Protein AF-0000000084355617 (afdb_homodimer)

Secondary structure (DSSP, 8-state):
---HHHHHHHHHHHHHHHHHHHHHHHHH-THHHHHHHHHT-SSHHHHHHHHHHHHHHHHHHHHTTSSHHHHHHHHHHHHHHHIIIIIGGGGGG-HHHHHHHTHHHHHHHHHHHHHHHHH--/---HHHHHHHHHHHHHHHHHHHHHHHHH-THHHHHHHHHT-SSHHHHHHHHHHHHHHHHHHHHTTSSHHHHHHHHHHHHHHHIIIIIGGGGGG-HHHHHHHTHHHHHHHHHHHHHHHHH--

InterPro domains:
  IPR032808 DoxX family [PF07681] (8-86)

Solvent-accessible surface area (backbone atoms only — not comparable to full-atom values): 12478 Å² total; per-residue (Å²): 134,93,59,70,63,59,49,52,50,51,49,36,49,43,52,15,48,43,30,30,32,46,12,48,38,53,72,71,38,72,68,43,58,56,54,38,58,70,66,71,54,82,62,30,68,60,51,49,51,52,51,20,48,48,26,32,53,27,16,47,27,38,56,69,67,41,63,42,51,65,34,38,50,61,53,46,52,50,42,53,49,47,43,58,67,66,30,52,69,35,44,81,81,26,62,55,58,23,50,43,72,36,34,56,50,53,47,47,50,54,51,43,52,46,49,36,59,66,62,64,109,134,91,60,68,62,56,49,52,51,51,49,36,50,45,53,16,49,41,30,30,32,47,11,46,38,51,72,70,37,72,68,44,56,56,54,39,58,69,67,71,54,82,61,29,67,60,50,50,51,51,52,21,49,49,26,32,52,28,15,47,27,37,56,69,66,40,62,41,53,66,34,38,51,62,53,47,52,50,43,53,49,48,43,57,68,67,32,52,67,34,44,80,80,27,61,56,57,24,49,43,72,37,35,56,51,54,45,48,50,53,52,43,52,47,50,36,60,65,63,65,109

Sequence (242 aa):
MRGPIHSLHLIRYGVAYVFIASGLIKLLDPSFKEVFANIGIPSPATILLLVALTEVIGGGFILFQFYVKRAVVPLLAIMICALLLTKIPLLHAGFLSFAFEARLDIILIILLAILWKSYGKMRGPIHSLHLIRYGVAYVFIASGLIKLLDPSFKEVFANIGIPSPATILLLVALTEVIGGGFILFQFYVKRAVVPLLAIMICALLLTKIPLLHAGFLSFAFEARLDIILIILLAILWKSYGK

Foldseek 3Di:
DVPVVVVLLVLLLVLLVVLLVVLVCLVPPCVVLVVQVVLPDPPSVVVSNVSSVLSNVLSVCSNVVHPVLVSLVVVLVVLVVCLVRPQVVCCVVHPVSSCVVNVVSVVSNVSSVVSNVVVVD/DCPVVVVLLVLLLVLLVVLLVVLVCLVPPCVVLVVQVVLPDPPSVVVSNVSSVLSNVLSVCSNVVHPVLVSLVVVLVVLVVCLVRPQVVCCVVHPVSSCVVNVVSVVSNVSSVVSNVVVVD

Structure (mmCIF, N/CA/C/O backbone):
data_AF-0000000084355617-model_v1
#
loop_
_entity.id
_entity.type
_entity.pdbx_description
1 polymer 'Uncharacterized membrane protein YphA, DoxX/SURF4 family'
#
loop_
_atom_site.group_PDB
_atom_site.id
_atom_site.type_symbol
_atom_site.label_atom_id
_atom_site.label_alt_id
_atom_site.label_comp_id
_atom_site.label_asym_id
_atom_site.label_entity_id
_atom_site.label_seq_id
_atom_site.pdbx_PDB_ins_code
_atom_site.Cartn_x
_atom_site.Cartn_y
_atom_site.Cartn_z
_atom_site.occupancy
_atom_site.B_iso_or_equiv
_atom_site.auth_seq_id
_atom_site.auth_comp_id
_atom_site.auth_asym_id
_atom_site.auth_atom_id
_atom_site.pdbx_PDB_model_num
ATOM 1 N N . MET A 1 1 ? -4.07 21.953 19.266 1 29.67 1 MET A N 1
ATOM 2 C CA . MET A 1 1 ? -4.277 21.109 18.094 1 29.67 1 MET A CA 1
ATOM 3 C C . MET A 1 1 ? -2.992 20.375 17.719 1 29.67 1 MET A C 1
ATOM 5 O O . MET A 1 1 ? -2.26 20.828 16.828 1 29.67 1 MET A O 1
ATOM 9 N N . ARG A 1 2 ? -2.18 19.844 18.578 1 41.81 2 ARG A N 1
ATOM 10 C CA . ARG A 1 2 ? -0.872 19.203 18.719 1 41.81 2 ARG A CA 1
ATOM 11 C C . ARG A 1 2 ? -0.719 18.062 17.734 1 41.81 2 ARG A C 1
ATOM 13 O O . ARG A 1 2 ? -0.515 16.906 18.141 1 41.81 2 ARG A O 1
ATOM 20 N N . GLY A 1 3 ? -1.751 17.641 16.438 1 43.03 3 GLY A N 1
ATOM 21 C CA . GLY A 1 3 ? -2.441 16.734 15.531 1 43.03 3 GLY A CA 1
ATOM 22 C C . GLY A 1 3 ? -1.552 16.203 14.422 1 43.03 3 GLY A C 1
ATOM 23 O O . GLY A 1 3 ? -1.505 15 14.172 1 43.03 3 GLY A O 1
ATOM 24 N N . PRO A 1 4 ? -0.931 17.062 13.703 1 53.66 4 PRO A N 1
ATOM 25 C CA . PRO A 1 4 ? -0.09 16.859 12.523 1 53.66 4 PRO A CA 1
ATOM 26 C C . PRO A 1 4 ? 1.092 15.93 12.805 1 53.66 4 PRO A C 1
ATOM 28 O O . PRO A 1 4 ? 1.399 15.047 11.992 1 53.66 4 PRO A O 1
ATOM 31 N N . ILE A 1 5 ? 1.744 15.992 13.922 1 53.41 5 ILE A N 1
ATOM 32 C CA . ILE A 1 5 ? 2.957 15.258 14.266 1 53.41 5 ILE A CA 1
ATOM 33 C C . ILE A 1 5 ? 2.637 13.773 14.414 1 53.41 5 ILE A C 1
ATOM 35 O O . ILE A 1 5 ? 3.402 12.922 13.961 1 53.41 5 ILE A O 1
ATOM 39 N N . HIS A 1 6 ? 1.426 13.523 14.805 1 77.94 6 HIS A N 1
ATOM 40 C CA . HIS A 1 6 ? 1.056 12.133 15.039 1 77.94 6 HIS A CA 1
ATOM 41 C C . HIS A 1 6 ? 0.863 11.383 13.727 1 77.94 6 HIS A C 1
ATOM 43 O O . HIS A 1 6 ? 1.266 10.227 13.602 1 77.94 6 HIS A O 1
ATOM 49 N N . SER A 1 7 ? 0.446 12.141 12.742 1 88.25 7 SER A N 1
ATOM 50 C CA . SER A 1 7 ? 0.219 11.516 11.445 1 88.25 7 SER A CA 1
ATOM 51 C C . SER A 1 7 ? 1.537 11.195 10.742 1 88.25 7 SER A C 1
ATOM 53 O O . SER A 1 7 ? 1.675 10.141 10.125 1 88.25 7 SER A O 1
ATOM 55 N N . LEU A 1 8 ? 2.486 12.07 10.945 1 90.31 8 LEU A N 1
ATOM 56 C CA . LEU A 1 8 ? 3.777 11.867 10.297 1 90.31 8 LEU A CA 1
ATOM 57 C C . LEU A 1 8 ? 4.512 10.68 10.922 1 90.31 8 LEU A C 1
ATOM 59 O O . LEU A 1 8 ? 5.176 9.914 10.219 1 90.31 8 LEU A O 1
ATOM 63 N N . HIS A 1 9 ? 4.328 10.516 12.203 1 93.19 9 HIS A N 1
ATOM 64 C CA . HIS A 1 9 ? 4.945 9.367 12.867 1 93.19 9 HIS A CA 1
ATOM 65 C C . HIS A 1 9 ? 4.34 8.055 12.383 1 93.19 9 HIS A C 1
ATOM 67 O O . HIS A 1 9 ? 5.059 7.082 12.164 1 93.19 9 HIS A O 1
ATOM 73 N N . LEU A 1 10 ? 3.113 8.07 12.227 1 95.81 10 LEU A N 1
ATOM 74 C CA . LEU A 1 10 ? 2.439 6.867 11.75 1 95.81 10 LEU A CA 1
ATOM 75 C C . LEU A 1 10 ? 2.885 6.523 10.328 1 95.81 10 LEU A C 1
ATOM 77 O O . LEU A 1 10 ? 3.113 5.352 10.016 1 95.81 10 LEU A O 1
ATOM 81 N N . ILE A 1 11 ? 2.992 7.531 9.539 1 96.69 11 ILE A N 1
ATOM 82 C CA . ILE A 1 11 ? 3.449 7.336 8.172 1 96.69 11 ILE A CA 1
ATOM 83 C C . ILE A 1 11 ? 4.875 6.785 8.18 1 96.69 11 ILE A C 1
ATOM 85 O O . ILE A 1 11 ? 5.18 5.824 7.465 1 96.69 11 ILE A O 1
ATOM 89 N N . ARG A 1 12 ? 5.684 7.336 8.984 1 96.31 12 ARG A N 1
ATOM 90 C CA . ARG A 1 12 ? 7.078 6.914 9.078 1 96.31 12 ARG A CA 1
ATOM 91 C C . ARG A 1 12 ? 7.176 5.449 9.492 1 96.31 12 ARG A C 1
ATOM 93 O O . ARG A 1 12 ? 7.902 4.672 8.867 1 96.31 12 ARG A O 1
ATOM 100 N N . TYR A 1 13 ? 6.461 5.113 10.508 1 97.56 13 TYR A N 1
ATOM 101 C CA . TYR A 1 13 ? 6.488 3.736 10.992 1 97.56 13 TYR A CA 1
ATOM 102 C C . TYR A 1 13 ? 5.945 2.777 9.938 1 97.56 13 TYR A C 1
ATOM 104 O O . TYR A 1 13 ? 6.484 1.686 9.75 1 97.56 13 TYR A O 1
ATOM 112 N N . GLY A 1 14 ? 4.859 3.141 9.32 1 98.19 14 GLY A N 1
ATOM 113 C CA . GLY A 1 14 ? 4.297 2.316 8.258 1 98.19 14 GLY A CA 1
ATOM 114 C C . GLY A 1 14 ? 5.246 2.109 7.098 1 98.19 14 GLY A C 1
ATOM 115 O O . GLY A 1 14 ? 5.441 0.981 6.641 1 98.19 14 GLY A O 1
ATOM 116 N N . VAL A 1 15 ? 5.832 3.188 6.641 1 98.44 15 VAL A N 1
ATOM 117 C CA . VAL A 1 15 ? 6.75 3.127 5.512 1 98.44 15 VAL A CA 1
ATOM 118 C C . VAL A 1 15 ? 7.969 2.281 5.879 1 98.44 15 VAL A C 1
ATOM 120 O O . VAL A 1 15 ? 8.398 1.433 5.098 1 98.44 15 VAL A O 1
ATOM 123 N N . ALA A 1 16 ? 8.508 2.504 7.039 1 98.69 16 ALA A N 1
ATOM 124 C CA . ALA A 1 16 ? 9.648 1.715 7.5 1 98.69 16 ALA A CA 1
ATOM 125 C C . ALA A 1 16 ? 9.305 0.229 7.543 1 98.69 16 ALA A C 1
ATOM 127 O O . ALA A 1 16 ? 10.078 -0.608 7.074 1 98.69 16 ALA A O 1
ATOM 128 N N . TYR A 1 17 ? 8.219 -0.094 8.07 1 98.56 17 TYR A N 1
ATOM 129 C CA . TYR A 1 17 ? 7.754 -1.476 8.148 1 98.56 17 TYR A CA 1
ATOM 130 C C . TYR A 1 17 ? 7.711 -2.111 6.762 1 98.56 17 TYR A C 1
ATOM 132 O O . TYR A 1 17 ? 8.211 -3.221 6.566 1 98.56 17 TYR A O 1
ATOM 140 N N . VAL A 1 18 ? 7.156 -1.425 5.82 1 98.69 18 VAL A N 1
ATOM 141 C CA . VAL A 1 18 ? 6.965 -1.983 4.488 1 98.69 18 VAL A CA 1
ATOM 142 C C . VAL A 1 18 ? 8.32 -2.32 3.869 1 98.69 18 VAL A C 1
ATOM 144 O O . VAL A 1 18 ? 8.523 -3.43 3.369 1 98.69 18 VAL A O 1
ATOM 147 N N . PHE A 1 19 ? 9.195 -1.392 3.932 1 98.81 19 PHE A N 1
ATOM 148 C CA . PHE A 1 19 ? 10.469 -1.596 3.25 1 98.81 19 PHE A CA 1
ATOM 149 C C . PHE A 1 19 ? 11.312 -2.633 3.98 1 98.81 19 PHE A C 1
ATOM 151 O O . PHE A 1 19 ? 12 -3.436 3.35 1 98.81 19 PHE A O 1
ATOM 158 N N . ILE A 1 20 ? 11.305 -2.633 5.285 1 98.69 20 ILE A N 1
ATOM 159 C CA . ILE A 1 20 ? 12.062 -3.621 6.043 1 98.69 20 ILE A CA 1
ATOM 160 C C . ILE A 1 20 ? 11.492 -5.016 5.785 1 98.69 20 ILE A C 1
ATOM 162 O O . ILE A 1 20 ? 12.25 -5.961 5.543 1 98.69 20 ILE A O 1
ATOM 166 N N . ALA A 1 21 ? 10.195 -5.207 5.852 1 98.5 21 ALA A N 1
ATOM 167 C CA . ALA A 1 21 ? 9.562 -6.488 5.543 1 98.5 21 ALA A CA 1
ATOM 168 C C . ALA A 1 21 ? 9.906 -6.941 4.129 1 98.5 21 ALA A C 1
ATOM 170 O O . ALA A 1 21 ? 10.25 -8.109 3.906 1 98.5 21 ALA A O 1
ATOM 171 N N . SER A 1 22 ? 9.828 -6.086 3.18 1 98.25 22 SER A N 1
ATOM 172 C CA . SER A 1 22 ? 10.125 -6.379 1.781 1 98.25 22 SER A CA 1
ATOM 173 C C . SER A 1 22 ? 11.586 -6.793 1.604 1 98.25 22 SER A C 1
ATOM 175 O O . SER A 1 22 ? 11.875 -7.781 0.931 1 98.25 22 SER A O 1
ATOM 177 N N . GLY A 1 23 ? 12.461 -6.004 2.207 1 98.44 23 GLY A N 1
ATOM 178 C CA . GLY A 1 23 ? 13.875 -6.324 2.092 1 98.44 23 GLY A CA 1
ATOM 179 C C . GLY A 1 23 ? 14.242 -7.645 2.75 1 98.44 23 GLY A C 1
ATOM 180 O O . GLY A 1 23 ? 15.023 -8.422 2.199 1 98.44 23 GLY A O 1
ATOM 181 N N . LEU A 1 24 ? 13.711 -7.863 3.877 1 98.19 24 LEU A N 1
ATOM 182 C CA . LEU A 1 24 ? 14.039 -9.078 4.621 1 98.19 24 LEU A CA 1
ATOM 183 C C . LEU A 1 24 ? 13.555 -10.312 3.875 1 98.19 24 LEU A C 1
ATOM 185 O O . LEU A 1 24 ? 14.273 -11.312 3.785 1 98.19 24 LEU A O 1
ATOM 189 N N . ILE A 1 25 ? 12.414 -10.297 3.391 1 97.25 25 ILE A N 1
ATOM 190 C CA . ILE A 1 25 ? 11.914 -11.484 2.699 1 97.25 25 ILE A CA 1
ATOM 191 C C . ILE A 1 25 ? 12.719 -11.719 1.424 1 97.25 25 ILE A C 1
ATOM 193 O O . ILE A 1 25 ? 12.953 -12.859 1.026 1 97.25 25 ILE A O 1
ATOM 197 N N . LYS A 1 26 ? 13.109 -10.656 0.78 1 97.38 26 LYS A N 1
ATOM 198 C CA . LYS A 1 26 ? 13.945 -10.789 -0.413 1 97.38 26 LYS A CA 1
ATOM 199 C C . LYS A 1 26 ? 15.289 -11.43 -0.079 1 97.38 26 LYS A C 1
ATOM 201 O O . LYS A 1 26 ? 15.844 -12.18 -0.887 1 97.38 26 LYS A O 1
ATOM 206 N N . LEU A 1 27 ? 15.758 -11.18 1.128 1 97.19 27 LEU A N 1
ATOM 207 C CA . LEU A 1 27 ? 17.047 -11.711 1.549 1 97.19 27 LEU A CA 1
ATOM 208 C C . LEU A 1 27 ? 16.906 -13.164 2.004 1 97.19 27 LEU A C 1
ATOM 210 O O . LEU A 1 27 ? 17.828 -13.961 1.836 1 97.19 27 LEU A O 1
ATOM 214 N N . LEU A 1 28 ? 15.766 -13.492 2.492 1 96.56 28 LEU A N 1
ATOM 215 C CA . LEU A 1 28 ? 15.688 -14.742 3.236 1 96.56 28 LEU A CA 1
ATOM 216 C C . LEU A 1 28 ? 14.844 -15.773 2.492 1 96.56 28 LEU A C 1
ATOM 218 O O . LEU A 1 28 ? 14.898 -16.969 2.791 1 96.56 28 LEU A O 1
ATOM 222 N N . ASP A 1 29 ? 14.031 -15.398 1.623 1 95.19 29 ASP A N 1
ATOM 223 C CA . ASP A 1 29 ? 13.195 -16.297 0.841 1 95.19 29 ASP A CA 1
ATOM 224 C C . ASP A 1 29 ? 13.797 -16.547 -0.54 1 95.19 29 ASP A C 1
ATOM 226 O O . ASP A 1 29 ? 13.812 -15.656 -1.387 1 95.19 29 ASP A O 1
ATOM 230 N N . PRO A 1 30 ? 14.156 -17.734 -0.862 1 94.25 30 PRO A N 1
ATOM 231 C CA . PRO A 1 30 ? 14.836 -18.047 -2.123 1 94.25 30 PRO A CA 1
ATOM 232 C C . PRO A 1 30 ? 13.938 -17.844 -3.342 1 94.25 30 PRO A C 1
ATOM 234 O O . PRO A 1 30 ? 14.43 -17.734 -4.465 1 94.25 30 PRO A O 1
ATOM 237 N N . SER A 1 31 ? 12.727 -17.812 -3.166 1 93.38 31 SER A N 1
ATOM 238 C CA . SER A 1 31 ? 11.812 -17.656 -4.289 1 93.38 31 SER A CA 1
ATOM 239 C C . SER A 1 31 ? 12.047 -16.328 -5.004 1 93.38 31 SER A C 1
ATOM 241 O O . SER A 1 31 ? 11.695 -16.188 -6.176 1 93.38 31 SER A O 1
ATOM 243 N N . PHE A 1 32 ? 12.625 -15.391 -4.301 1 94.44 32 PHE A N 1
ATOM 244 C CA . PHE A 1 32 ? 12.812 -14.078 -4.906 1 94.44 32 PHE A CA 1
ATOM 245 C C . PHE A 1 32 ? 13.945 -14.109 -5.922 1 94.44 32 PHE A C 1
ATOM 247 O O . PHE A 1 32 ? 14.008 -13.266 -6.816 1 94.44 32 PHE A O 1
ATOM 254 N N . LYS A 1 33 ? 14.844 -15.062 -5.781 1 93.75 33 LYS A N 1
ATOM 255 C CA . LYS A 1 33 ? 15.859 -15.227 -6.812 1 93.75 33 LYS A CA 1
ATOM 256 C C . LYS A 1 33 ? 15.234 -15.539 -8.164 1 93.75 33 LYS A C 1
ATOM 258 O O . LYS A 1 33 ? 15.625 -14.977 -9.188 1 93.75 33 LYS A O 1
ATOM 263 N N . GLU A 1 34 ? 14.297 -16.391 -8.117 1 93.19 34 GLU A N 1
ATOM 264 C CA . GLU A 1 34 ? 13.594 -16.75 -9.344 1 93.19 34 GLU A CA 1
ATOM 265 C C . GLU A 1 34 ? 12.781 -15.578 -9.883 1 93.19 34 GLU A C 1
ATOM 267 O O . GLU A 1 34 ? 12.734 -15.352 -11.094 1 93.19 34 GLU A O 1
ATOM 272 N N . VAL A 1 35 ? 12.133 -14.859 -9.016 1 90.81 35 VAL A N 1
ATOM 273 C CA . VAL A 1 35 ? 11.344 -13.695 -9.414 1 90.81 35 VAL A CA 1
ATOM 274 C C . VAL A 1 35 ? 12.234 -12.695 -10.148 1 90.81 35 VAL A C 1
ATOM 276 O O . VAL A 1 35 ? 11.875 -12.219 -11.234 1 90.81 35 VAL A O 1
ATOM 279 N N . PHE A 1 36 ? 13.406 -12.414 -9.578 1 93.5 36 PHE A N 1
ATOM 280 C CA . PHE A 1 36 ? 14.305 -11.43 -10.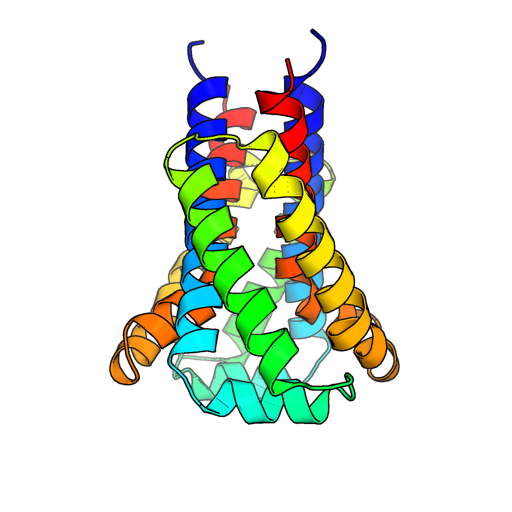18 1 93.5 36 PHE A CA 1
ATOM 281 C C . PHE A 1 36 ? 14.906 -11.969 -11.469 1 93.5 36 PHE A C 1
ATOM 283 O O . PHE A 1 36 ? 15.133 -11.219 -12.414 1 93.5 36 PHE A O 1
ATOM 290 N N . ALA A 1 37 ? 15.109 -13.258 -11.508 1 91.88 37 ALA A N 1
ATOM 291 C CA . ALA A 1 37 ? 15.648 -13.875 -12.719 1 91.88 37 ALA A CA 1
ATOM 292 C C . ALA A 1 37 ? 14.672 -13.75 -13.883 1 91.88 37 ALA A C 1
ATOM 294 O O . ALA A 1 37 ? 15.078 -13.664 -15.039 1 91.88 37 ALA A O 1
ATOM 295 N N . ASN A 1 38 ? 13.422 -13.68 -13.602 1 91.19 38 ASN A N 1
ATOM 296 C CA . ASN A 1 38 ? 12.391 -13.688 -14.633 1 91.19 38 ASN A CA 1
ATOM 297 C C . ASN A 1 38 ? 12.039 -12.273 -15.086 1 91.19 38 ASN A C 1
ATOM 299 O O . ASN A 1 38 ? 11.32 -12.094 -16.078 1 91.19 38 ASN A O 1
ATOM 303 N N . ILE A 1 39 ? 12.508 -11.305 -14.398 1 87.12 39 ILE A N 1
ATOM 304 C CA . ILE A 1 39 ? 12.211 -9.914 -14.734 1 87.12 39 ILE A CA 1
ATOM 305 C C . ILE A 1 39 ? 13.039 -9.492 -15.945 1 87.12 39 ILE A C 1
ATOM 307 O O . ILE A 1 39 ? 12.664 -8.57 -16.672 1 87.12 39 ILE A O 1
ATOM 311 N N . GLY A 1 40 ? 14.227 -10.109 -16.172 1 84.75 40 GLY A N 1
ATOM 312 C CA . GLY A 1 40 ? 15.023 -9.812 -17.344 1 84.75 40 GLY A CA 1
ATOM 313 C C . GLY A 1 40 ? 16.062 -8.734 -17.094 1 84.75 40 GLY A C 1
ATOM 314 O O . GLY A 1 40 ? 16.406 -7.984 -18.016 1 84.75 40 GLY A O 1
ATOM 315 N N . ILE A 1 41 ? 16.406 -8.57 -15.859 1 87.56 41 ILE A N 1
ATOM 316 C CA . ILE A 1 41 ? 17.438 -7.598 -15.523 1 87.56 41 ILE A CA 1
ATOM 317 C C . ILE A 1 41 ? 18.812 -8.266 -15.555 1 87.56 41 ILE A C 1
ATOM 319 O O . ILE A 1 41 ? 18.922 -9.484 -15.367 1 87.56 41 ILE A O 1
ATOM 323 N N . PRO A 1 42 ? 19.812 -7.379 -15.93 1 91.06 42 PRO A N 1
ATOM 324 C CA . PRO A 1 42 ? 21.156 -7.953 -15.891 1 91.06 42 PRO A CA 1
ATOM 325 C C . PRO A 1 42 ? 21.609 -8.305 -14.477 1 91.06 42 PRO A C 1
ATOM 327 O O . PRO A 1 42 ? 21.281 -7.586 -13.523 1 91.06 42 PRO A O 1
ATOM 330 N N . SER A 1 43 ? 22.328 -9.359 -14.227 1 94.94 43 SER A N 1
ATOM 331 C CA . SER A 1 43 ? 22.859 -9.812 -12.953 1 94.94 43 SER A CA 1
ATOM 332 C C . SER A 1 43 ? 21.781 -9.82 -11.875 1 94.94 43 SER A C 1
ATOM 334 O O . SER A 1 43 ? 21.891 -9.117 -10.867 1 94.94 43 SER A O 1
ATOM 336 N N . PRO A 1 44 ? 20.828 -10.57 -12.008 1 94.94 44 PRO A N 1
ATOM 337 C CA . PRO A 1 44 ? 19.641 -10.523 -11.125 1 94.94 44 PRO A CA 1
ATOM 338 C C . PRO A 1 44 ? 20 -10.75 -9.656 1 94.94 44 PRO A C 1
ATOM 340 O O . PRO A 1 44 ? 19.422 -10.117 -8.773 1 94.94 44 PRO A O 1
ATOM 343 N N . ALA A 1 45 ? 20.922 -11.594 -9.398 1 94.62 45 ALA A N 1
ATOM 344 C CA . ALA A 1 45 ? 21.297 -11.883 -8.023 1 94.62 45 ALA A CA 1
ATOM 345 C C . ALA A 1 45 ? 21.906 -10.656 -7.344 1 94.62 45 ALA A C 1
ATOM 347 O O . ALA A 1 45 ? 21.594 -10.359 -6.188 1 94.62 45 ALA A O 1
ATOM 348 N N . THR A 1 46 ? 22.719 -10.016 -8.047 1 96.69 46 THR A N 1
ATOM 349 C CA . THR A 1 46 ? 23.359 -8.82 -7.508 1 96.69 46 THR A CA 1
ATOM 350 C C . THR A 1 46 ? 22.344 -7.715 -7.27 1 96.69 46 THR A C 1
ATOM 352 O O . THR A 1 46 ? 22.359 -7.059 -6.227 1 96.69 46 THR A O 1
ATOM 355 N N . ILE A 1 47 ? 21.484 -7.523 -8.188 1 96.56 47 ILE A N 1
ATOM 356 C CA . ILE A 1 47 ? 20.469 -6.48 -8.078 1 96.56 47 ILE A CA 1
ATOM 357 C C . ILE A 1 47 ? 19.531 -6.797 -6.926 1 96.56 47 ILE A C 1
ATOM 359 O O . ILE A 1 47 ? 19.156 -5.91 -6.152 1 96.56 47 ILE A O 1
ATOM 363 N N . LEU A 1 48 ? 19.141 -8.039 -6.809 1 97.25 48 LEU A N 1
ATOM 364 C CA . LEU A 1 48 ? 18.312 -8.484 -5.707 1 97.25 48 LEU A CA 1
ATOM 365 C C . LEU A 1 48 ? 18.938 -8.125 -4.363 1 97.25 48 LEU A C 1
ATOM 367 O O . LEU A 1 48 ? 18.266 -7.59 -3.48 1 97.25 48 LEU A O 1
ATOM 371 N N . LEU A 1 49 ? 20.203 -8.406 -4.254 1 97.75 49 LEU A N 1
ATOM 372 C CA . LEU A 1 49 ? 20.906 -8.133 -3.012 1 97.75 49 LEU A CA 1
ATOM 373 C C . LEU A 1 49 ? 20.969 -6.633 -2.738 1 97.75 49 LEU A C 1
ATOM 375 O O . LEU A 1 49 ? 20.734 -6.191 -1.612 1 97.75 49 LEU A O 1
ATOM 379 N N . LEU A 1 50 ? 21.234 -5.891 -3.723 1 97.81 50 LEU A N 1
ATOM 380 C CA . LEU A 1 50 ? 21.344 -4.441 -3.58 1 97.81 50 LEU A CA 1
ATOM 381 C C . LEU A 1 50 ? 20 -3.832 -3.193 1 97.81 50 LEU A C 1
ATOM 383 O O . LEU A 1 50 ? 19.938 -2.977 -2.309 1 97.81 50 LEU A O 1
ATOM 387 N N . VAL A 1 51 ? 19.016 -4.254 -3.916 1 98 51 VAL A N 1
ATOM 388 C CA . VAL A 1 51 ? 17.672 -3.756 -3.633 1 98 51 VAL A CA 1
ATOM 389 C C . VAL A 1 51 ? 17.281 -4.117 -2.203 1 98 51 VAL A C 1
ATOM 391 O O . VAL A 1 51 ? 16.828 -3.258 -1.442 1 98 51 VAL A O 1
ATOM 394 N N . ALA A 1 52 ? 17.469 -5.344 -1.853 1 98.56 52 ALA A N 1
ATOM 395 C CA . ALA A 1 52 ? 17.078 -5.832 -0.53 1 98.56 52 ALA A CA 1
ATOM 396 C C . ALA A 1 52 ? 17.812 -5.066 0.57 1 98.56 52 ALA A C 1
ATOM 398 O O . ALA A 1 52 ? 17.188 -4.621 1.541 1 98.56 52 ALA A O 1
ATOM 399 N N . LEU A 1 53 ? 19.062 -4.859 0.423 1 98.62 53 LEU A N 1
ATOM 400 C CA . LEU A 1 53 ? 19.844 -4.152 1.42 1 98.62 53 LEU A CA 1
ATOM 401 C C . LEU A 1 53 ? 19.438 -2.689 1.514 1 98.62 53 LEU A C 1
ATOM 403 O O . LEU A 1 53 ? 19.344 -2.133 2.609 1 98.62 53 LEU A O 1
ATOM 407 N N . THR A 1 54 ? 19.266 -2.107 0.392 1 98.69 54 THR A N 1
ATOM 408 C CA . THR A 1 54 ? 18.828 -0.716 0.372 1 98.69 54 THR A CA 1
ATOM 409 C C . THR A 1 54 ? 17.5 -0.559 1.087 1 98.69 54 THR A C 1
ATOM 411 O O . THR A 1 54 ? 17.297 0.403 1.831 1 98.69 54 THR A O 1
ATOM 414 N N . GLU A 1 55 ? 16.656 -1.499 0.86 1 98.75 55 GLU A N 1
ATOM 415 C CA . GLU A 1 55 ? 15.352 -1.455 1.495 1 98.75 55 GLU A CA 1
ATOM 416 C C . GLU A 1 55 ? 15.461 -1.592 3.01 1 98.75 55 GLU A C 1
ATOM 418 O O . GLU A 1 55 ? 14.867 -0.812 3.756 1 98.75 55 GLU A O 1
ATOM 423 N N . VAL A 1 56 ? 16.203 -2.506 3.453 1 98.69 56 VAL A N 1
ATOM 424 C CA . VAL A 1 56 ? 16.344 -2.746 4.887 1 98.69 56 VAL A CA 1
ATOM 425 C C . VAL A 1 56 ? 17.047 -1.564 5.547 1 98.69 56 VAL A C 1
ATOM 427 O O . VAL A 1 56 ? 16.578 -1.038 6.559 1 98.69 56 VAL A O 1
ATOM 430 N N . ILE A 1 57 ? 18.109 -1.132 4.977 1 98.62 57 ILE A N 1
ATOM 431 C CA . ILE A 1 57 ? 18.891 -0.041 5.539 1 98.62 57 ILE A CA 1
ATOM 432 C C . ILE A 1 57 ? 18.094 1.262 5.461 1 98.62 57 ILE A C 1
ATOM 434 O O . ILE A 1 57 ? 18 1.996 6.445 1 98.62 57 ILE A O 1
ATOM 438 N N . GLY A 1 58 ? 17.594 1.498 4.277 1 98.56 58 GLY A N 1
ATOM 439 C CA . GLY A 1 58 ? 16.766 2.689 4.125 1 98.56 58 GLY A CA 1
ATOM 440 C C . GLY A 1 58 ? 15.57 2.709 5.051 1 98.56 58 GLY A C 1
ATOM 441 O O . GLY A 1 58 ? 15.273 3.732 5.672 1 98.56 58 GLY A O 1
ATOM 442 N N . GLY A 1 59 ? 14.859 1.558 5.094 1 98.56 59 GLY A N 1
ATOM 443 C CA . GLY A 1 59 ? 13.766 1.437 6.051 1 98.56 59 GLY A CA 1
ATOM 444 C C . GLY A 1 59 ? 14.211 1.656 7.488 1 98.56 59 GLY A C 1
ATOM 445 O O . GLY A 1 59 ? 13.484 2.266 8.281 1 98.56 59 GLY A O 1
ATOM 446 N N . GLY A 1 60 ? 15.305 1.165 7.812 1 98.5 60 GLY A N 1
ATOM 447 C CA . GLY A 1 60 ? 15.859 1.382 9.141 1 98.5 60 GLY A CA 1
ATOM 448 C C . GLY A 1 60 ? 16.125 2.844 9.438 1 98.5 60 GLY A C 1
ATOM 449 O O . GLY A 1 60 ? 15.812 3.324 10.531 1 98.5 60 GLY A O 1
ATOM 450 N N . PHE A 1 61 ? 16.75 3.516 8.539 1 98.25 61 PHE A N 1
ATOM 451 C CA . PHE A 1 61 ? 17 4.941 8.711 1 98.25 61 PHE A CA 1
ATOM 452 C C . PHE A 1 61 ? 15.703 5.699 8.945 1 98.25 61 PHE A C 1
ATOM 454 O O . PHE A 1 61 ? 15.625 6.559 9.828 1 98.25 61 PHE A O 1
ATOM 461 N N . ILE A 1 62 ? 14.727 5.406 8.188 1 97.88 62 ILE A N 1
ATOM 462 C CA . ILE A 1 62 ? 13.43 6.066 8.312 1 97.88 62 ILE A CA 1
ATOM 463 C C . ILE A 1 62 ? 12.812 5.75 9.672 1 97.88 62 ILE A C 1
ATOM 465 O O . ILE A 1 62 ? 12.289 6.641 10.344 1 97.88 62 ILE A O 1
ATOM 469 N N . LEU A 1 63 ? 12.93 4.539 10.039 1 97.44 63 LEU A N 1
ATOM 470 C CA . LEU A 1 63 ? 12.367 4.094 11.312 1 97.44 63 LEU A CA 1
ATOM 471 C C . LEU A 1 63 ? 12.953 4.895 12.469 1 97.44 63 LEU A C 1
ATOM 473 O O . LEU A 1 63 ? 12.227 5.312 13.367 1 97.44 63 LEU A O 1
ATOM 477 N N . PHE A 1 64 ? 14.172 5.164 12.391 1 96.75 64 PHE A N 1
ATOM 478 C CA . PHE A 1 64 ? 14.859 5.789 13.516 1 96.75 64 PHE A CA 1
ATOM 479 C C . PHE A 1 64 ? 15.047 7.281 13.273 1 96.75 64 PHE A C 1
ATOM 481 O O . PHE A 1 64 ? 15.719 7.961 14.055 1 96.75 64 PHE A O 1
ATOM 488 N N . GLN A 1 65 ? 14.516 7.77 12.25 1 93.12 65 GLN A N 1
ATOM 489 C CA . GLN A 1 65 ? 14.547 9.188 11.906 1 93.12 65 GLN A CA 1
ATOM 490 C C . GLN A 1 65 ? 15.984 9.664 11.664 1 93.12 65 GLN A C 1
ATOM 492 O O . GLN A 1 65 ? 16.344 10.773 12.047 1 93.12 65 GLN A O 1
ATOM 497 N N . PHE A 1 66 ? 16.656 8.734 11.125 1 92.31 66 PHE A N 1
ATOM 498 C CA . PHE A 1 66 ? 18.016 9.078 10.75 1 92.31 66 PHE A CA 1
ATOM 499 C C . PHE A 1 66 ? 18.125 9.32 9.242 1 92.31 66 PHE A C 1
ATOM 501 O O . PHE A 1 66 ? 17.797 8.438 8.445 1 92.31 66 PHE A O 1
ATOM 508 N N . TYR A 1 67 ? 18.531 10.586 8.789 1 94.12 67 TYR A N 1
ATOM 509 C CA . TYR A 1 67 ? 18.797 10.898 7.387 1 94.12 67 TYR A CA 1
ATOM 510 C C . TYR A 1 67 ? 17.625 10.477 6.504 1 94.12 67 TYR A C 1
ATOM 512 O O . TYR A 1 67 ? 17.812 9.797 5.492 1 94.12 67 TYR A O 1
ATOM 520 N N . VAL A 1 68 ? 16.516 10.797 6.914 1 94.62 68 VAL A N 1
ATOM 521 C CA . VAL A 1 68 ? 15.297 10.375 6.234 1 94.62 68 VAL A CA 1
ATOM 522 C C . VAL A 1 68 ? 15.297 10.898 4.797 1 94.62 68 VAL A C 1
ATOM 524 O O . VAL A 1 68 ? 15.047 10.148 3.855 1 94.62 68 VAL A O 1
ATOM 527 N N . LYS A 1 69 ? 15.695 12.102 4.535 1 95.06 69 LYS A N 1
ATOM 528 C CA . LYS A 1 69 ? 15.695 12.695 3.201 1 95.06 69 LYS A CA 1
ATOM 529 C C . LYS A 1 69 ? 16.609 11.914 2.256 1 95.06 69 LYS A C 1
ATOM 531 O O . LYS A 1 69 ? 16.25 11.68 1.1 1 95.06 69 LYS A O 1
ATOM 536 N N . ARG A 1 70 ? 17.688 11.57 2.777 1 96.5 70 ARG A N 1
ATOM 537 C CA . ARG A 1 70 ? 18.641 10.82 1.964 1 96.5 70 ARG A CA 1
ATOM 538 C C . ARG A 1 70 ? 18.156 9.391 1.731 1 96.5 70 ARG A C 1
ATOM 540 O O . ARG A 1 70 ? 18.359 8.828 0.65 1 96.5 70 ARG A O 1
ATOM 547 N N . ALA A 1 71 ? 17.609 8.773 2.729 1 97.69 71 ALA A N 1
ATOM 548 C CA . ALA A 1 71 ? 17.125 7.402 2.635 1 97.69 71 ALA A CA 1
ATOM 549 C C . ALA A 1 71 ? 15.977 7.301 1.64 1 97.69 71 ALA A C 1
ATOM 551 O O . ALA A 1 71 ? 15.836 6.289 0.944 1 97.69 71 ALA A O 1
ATOM 552 N N . VAL A 1 72 ? 15.219 8.281 1.525 1 97.88 72 VAL A N 1
ATOM 553 C CA . VAL A 1 72 ? 14.023 8.273 0.692 1 97.88 72 VAL A CA 1
ATOM 554 C C . VAL A 1 72 ? 14.422 8.227 -0.782 1 97.88 72 VAL A C 1
ATOM 556 O O . VAL A 1 72 ? 13.727 7.605 -1.598 1 97.88 72 VAL A O 1
ATOM 559 N N . VAL A 1 73 ? 15.5 8.797 -1.115 1 97.5 73 VAL A N 1
ATOM 560 C CA . VAL A 1 73 ? 15.891 8.953 -2.512 1 97.5 73 VAL A CA 1
ATOM 561 C C . VAL A 1 73 ? 16.094 7.582 -3.152 1 97.5 73 VAL A C 1
ATOM 563 O O . VAL A 1 73 ? 15.453 7.25 -4.148 1 97.5 73 VAL A O 1
ATOM 566 N N . PRO A 1 74 ? 16.969 6.762 -2.615 1 98.5 74 PRO A N 1
ATOM 567 C CA . PRO A 1 74 ? 17.125 5.449 -3.244 1 98.5 74 PRO A CA 1
ATOM 568 C C . PRO A 1 74 ? 15.875 4.594 -3.15 1 98.5 74 PRO A C 1
ATOM 570 O O . PRO A 1 74 ? 15.609 3.779 -4.039 1 98.5 74 PRO A O 1
ATOM 573 N N . LEU A 1 75 ? 15.125 4.676 -2.125 1 98.69 75 LEU A N 1
ATOM 574 C CA . LEU A 1 75 ? 13.891 3.912 -1.987 1 98.69 75 LEU A CA 1
ATOM 575 C C . LEU A 1 75 ? 12.875 4.324 -3.047 1 98.69 75 LEU A C 1
ATOM 577 O O . LEU A 1 75 ? 12.164 3.477 -3.596 1 98.69 75 LEU A O 1
ATOM 581 N N . LEU A 1 76 ? 12.852 5.625 -3.348 1 98.25 76 LEU A N 1
ATOM 582 C CA . LEU A 1 76 ? 11.992 6.113 -4.426 1 98.25 76 LEU A CA 1
ATOM 583 C C . LEU A 1 76 ? 12.422 5.523 -5.766 1 98.25 76 LEU A C 1
ATOM 585 O O . LEU A 1 76 ? 11.578 5.109 -6.562 1 98.25 76 LEU A O 1
ATOM 589 N N . ALA A 1 77 ? 13.688 5.562 -5.984 1 98 77 ALA A N 1
ATOM 590 C CA . ALA A 1 77 ? 14.211 4.984 -7.219 1 98 77 ALA A CA 1
ATOM 591 C C . ALA A 1 77 ? 13.805 3.52 -7.355 1 98 77 ALA A C 1
ATOM 593 O O . ALA A 1 77 ? 13.383 3.084 -8.43 1 98 77 ALA A O 1
ATOM 594 N N . ILE A 1 78 ? 13.875 2.785 -6.281 1 97.75 78 ILE A N 1
ATOM 595 C CA . ILE A 1 78 ? 13.5 1.376 -6.273 1 97.75 78 ILE A CA 1
ATOM 596 C C . ILE A 1 78 ? 12.008 1.239 -6.582 1 97.75 78 ILE A C 1
ATOM 598 O O . ILE A 1 78 ? 11.609 0.372 -7.363 1 97.75 78 ILE A O 1
ATOM 602 N N . MET A 1 79 ? 11.195 2.047 -5.988 1 97.62 79 MET A N 1
ATOM 603 C CA . MET A 1 79 ? 9.75 1.965 -6.219 1 97.62 79 MET A CA 1
ATOM 604 C C . MET A 1 79 ? 9.414 2.279 -7.672 1 97.62 79 MET A C 1
ATOM 606 O O . MET A 1 79 ? 8.562 1.622 -8.273 1 97.62 79 MET A O 1
ATOM 610 N N . ILE A 1 80 ? 10.047 3.297 -8.258 1 96.44 80 ILE A N 1
ATOM 611 C CA . ILE A 1 80 ? 9.82 3.668 -9.648 1 96.44 80 ILE A CA 1
ATOM 612 C C . ILE A 1 80 ? 10.266 2.533 -10.562 1 96.44 80 ILE A C 1
ATOM 614 O O . ILE A 1 80 ? 9.547 2.156 -11.492 1 96.44 80 ILE A O 1
ATOM 618 N N . CYS A 1 81 ? 11.414 1.982 -10.297 1 94.69 81 CYS A N 1
ATOM 619 C CA . CYS A 1 81 ? 11.922 0.873 -11.094 1 94.69 81 CYS A CA 1
ATOM 620 C C . CYS A 1 81 ? 11.008 -0.341 -10.984 1 94.69 81 CYS A C 1
ATOM 622 O O . CYS A 1 81 ? 10.711 -0.99 -11.984 1 94.69 81 CYS A O 1
ATOM 624 N N . ALA A 1 82 ? 10.578 -0.676 -9.773 1 94.12 82 ALA A N 1
ATOM 625 C CA . ALA A 1 82 ? 9.656 -1.795 -9.57 1 94.12 82 ALA A CA 1
ATOM 626 C C . ALA A 1 82 ? 8.359 -1.589 -10.352 1 94.12 82 ALA A C 1
ATOM 628 O O . ALA A 1 82 ? 7.859 -2.518 -10.992 1 94.12 82 ALA A O 1
ATOM 629 N N . LEU A 1 83 ? 7.828 -0.402 -10.305 1 94.75 83 LEU A N 1
ATOM 630 C CA . LEU A 1 83 ? 6.613 -0.063 -11.039 1 94.75 83 LEU A CA 1
ATOM 631 C C . LEU A 1 83 ? 6.809 -0.26 -12.539 1 94.75 83 LEU A C 1
ATOM 633 O O . LEU A 1 83 ? 5.984 -0.896 -13.195 1 94.75 83 LEU A O 1
ATOM 637 N N . LEU A 1 84 ? 7.898 0.198 -13.086 1 93.19 84 LEU A N 1
ATOM 638 C CA . LEU A 1 84 ? 8.172 0.148 -14.516 1 93.19 84 LEU A CA 1
ATOM 639 C C . LEU A 1 84 ? 8.445 -1.282 -14.969 1 93.19 84 LEU A C 1
ATOM 641 O O . LEU A 1 84 ? 7.969 -1.71 -16.016 1 93.19 84 LEU A O 1
ATOM 645 N N . LEU A 1 85 ? 9.141 -2.094 -14.211 1 91.06 85 LEU A N 1
ATOM 646 C CA . LEU A 1 85 ? 9.609 -3.406 -14.648 1 91.06 85 LEU A CA 1
ATOM 647 C C . LEU A 1 85 ? 8.586 -4.484 -14.32 1 91.06 85 LEU A C 1
ATOM 649 O O . LEU A 1 85 ? 8.492 -5.492 -15.023 1 91.06 85 LEU A O 1
ATOM 653 N N . THR A 1 86 ? 7.848 -4.219 -13.297 1 90.56 86 THR A N 1
ATOM 654 C CA . THR A 1 86 ? 7.02 -5.336 -12.852 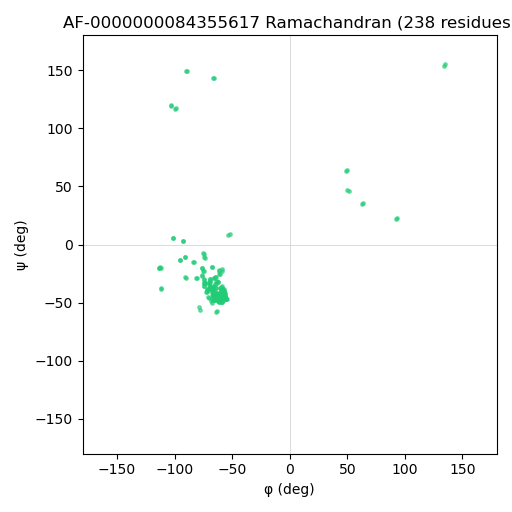1 90.56 86 THR A CA 1
ATOM 655 C C . THR A 1 86 ? 5.539 -5.027 -13.055 1 90.56 86 THR A C 1
ATOM 657 O O . THR A 1 86 ? 4.711 -5.938 -13.117 1 90.56 86 THR A O 1
ATOM 660 N N . LYS A 1 87 ? 5.16 -3.803 -13.172 1 91.94 87 LYS A N 1
ATOM 661 C CA . LYS A 1 87 ? 3.732 -3.496 -13.227 1 91.94 87 LYS A CA 1
ATOM 662 C C . LYS A 1 87 ? 3.326 -2.992 -14.602 1 91.94 87 LYS A C 1
ATOM 664 O O . LYS A 1 87 ? 2.256 -3.34 -15.109 1 91.94 87 LYS A O 1
ATOM 669 N N . ILE A 1 88 ? 4.105 -2.234 -15.227 1 88.81 88 ILE A N 1
ATOM 670 C CA . ILE A 1 88 ? 3.762 -1.66 -16.516 1 88.81 88 ILE A CA 1
ATOM 671 C C . ILE A 1 88 ? 3.492 -2.777 -17.531 1 88.81 88 ILE A C 1
ATOM 673 O O . ILE A 1 88 ? 2.57 -2.682 -18.344 1 88.81 88 ILE A O 1
ATOM 677 N N . PRO A 1 89 ? 4.27 -3.873 -17.484 1 87.81 89 PRO A N 1
ATOM 678 C CA . PRO A 1 89 ? 3.973 -4.98 -18.406 1 87.81 89 PRO A CA 1
ATOM 679 C C . PRO A 1 89 ? 2.559 -5.527 -18.219 1 87.81 89 PRO A C 1
ATOM 681 O O . PRO A 1 89 ? 2.002 -6.121 -19.156 1 87.81 89 PRO A O 1
ATOM 684 N N . LEU A 1 90 ? 2.002 -5.297 -17.109 1 88.75 90 LEU A N 1
ATOM 685 C CA . LEU A 1 90 ? 0.66 -5.797 -16.828 1 88.75 90 LEU A CA 1
ATOM 686 C C . LEU A 1 90 ? -0.39 -4.988 -17.578 1 88.75 90 LEU A C 1
ATOM 688 O O . LEU A 1 90 ? -1.554 -5.387 -17.656 1 88.75 90 LEU A O 1
ATOM 692 N N . LEU A 1 91 ? 0.004 -3.943 -18.125 1 89.44 91 LEU A N 1
ATOM 693 C CA . LEU A 1 91 ? -0.92 -3.131 -18.906 1 89.44 91 LEU A CA 1
ATOM 694 C C . LEU A 1 91 ? -1.464 -3.92 -20.094 1 89.44 91 LEU A C 1
ATOM 696 O O . LEU A 1 91 ? -2.572 -3.656 -20.562 1 89.44 91 LEU A O 1
ATOM 700 N N . HIS A 1 92 ? -0.698 -4.895 -20.531 1 90.06 92 HIS A N 1
ATOM 701 C CA . HIS A 1 92 ? -1.147 -5.746 -21.625 1 90.06 92 HIS A CA 1
ATOM 702 C C . HIS A 1 92 ? -2.365 -6.57 -21.219 1 90.06 92 HIS A C 1
ATOM 704 O O . HIS A 1 92 ? -3.211 -6.891 -22.047 1 90.06 92 HIS A O 1
ATOM 710 N N . ALA A 1 93 ? -2.48 -6.879 -19.922 1 88.5 93 ALA A N 1
ATOM 711 C CA . ALA A 1 93 ? -3.611 -7.641 -19.406 1 88.5 93 ALA A CA 1
ATOM 712 C C . ALA A 1 93 ? -4.805 -6.73 -19.125 1 88.5 93 ALA A C 1
ATOM 714 O O . ALA A 1 93 ? -5.926 -7.207 -18.922 1 88.5 93 ALA A O 1
ATOM 715 N N . GLY A 1 94 ? -4.504 -5.43 -19.094 1 92.44 94 GLY A N 1
ATOM 716 C CA . GLY A 1 94 ? -5.559 -4.457 -18.875 1 92.44 94 GLY A CA 1
ATOM 717 C C . GLY A 1 94 ? -5.18 -3.391 -17.859 1 92.44 94 GLY A C 1
ATOM 718 O O . GLY A 1 94 ? -4.422 -3.656 -16.922 1 92.44 94 GLY A O 1
ATOM 719 N N . PHE A 1 95 ? -5.812 -2.312 -18 1 94.31 95 PHE A N 1
ATOM 720 C CA . PHE A 1 95 ? -5.508 -1.178 -17.125 1 94.31 95 PHE A CA 1
ATOM 721 C C . PHE A 1 95 ? -5.902 -1.475 -15.688 1 94.31 95 PHE A C 1
ATOM 723 O O . PHE A 1 95 ? -5.207 -1.075 -14.758 1 94.31 95 PHE A O 1
ATOM 730 N N . LEU A 1 96 ? -7.004 -2.166 -15.57 1 94.19 96 LEU A N 1
ATOM 731 C CA . LEU A 1 96 ? -7.492 -2.445 -14.219 1 94.19 96 LEU A CA 1
ATOM 732 C C . LEU A 1 96 ? -6.547 -3.385 -13.484 1 94.19 96 LEU A C 1
ATOM 734 O O . LEU A 1 96 ? -6.344 -3.246 -12.273 1 94.19 96 LEU A O 1
ATOM 738 N N . SER A 1 97 ? -6.055 -4.363 -14.234 1 94.62 97 SER A N 1
ATOM 739 C CA . SER A 1 97 ? -5.066 -5.266 -13.648 1 94.62 97 SER A CA 1
ATOM 740 C C . SER A 1 97 ? -3.822 -4.508 -13.203 1 94.62 97 SER A C 1
ATOM 742 O O . SER A 1 97 ? -3.311 -4.738 -12.102 1 94.62 97 SER A O 1
ATOM 744 N N . PHE A 1 98 ? -3.408 -3.613 -14.055 1 95.69 98 PHE A N 1
ATOM 745 C CA . PHE A 1 98 ? -2.266 -2.771 -13.719 1 95.69 98 PHE A CA 1
ATOM 746 C C . PHE A 1 98 ? -2.559 -1.926 -12.484 1 95.69 98 PHE A C 1
ATOM 748 O O . PHE A 1 98 ? -1.763 -1.896 -11.547 1 95.69 98 PHE A O 1
ATOM 755 N N . ALA A 1 99 ? -3.707 -1.276 -12.5 1 96.44 99 ALA A N 1
ATOM 756 C CA . ALA A 1 99 ? -4.078 -0.374 -11.414 1 96.44 99 ALA A CA 1
ATOM 757 C C . ALA A 1 99 ? -4.16 -1.121 -10.086 1 96.44 99 ALA A C 1
ATOM 759 O O . ALA A 1 99 ? -3.766 -0.591 -9.047 1 96.44 99 ALA A O 1
ATOM 760 N N . PHE A 1 100 ? -4.637 -2.283 -10.172 1 96.81 100 PHE A N 1
ATOM 761 C CA . PHE A 1 100 ? -4.797 -3.102 -8.977 1 96.81 100 PHE A CA 1
ATOM 762 C C . PHE A 1 100 ? -3.445 -3.539 -8.43 1 96.81 100 PHE A C 1
ATOM 764 O O . PHE A 1 100 ? -3.18 -3.408 -7.234 1 96.81 100 PHE A O 1
ATOM 771 N N . GLU A 1 101 ? -2.588 -3.988 -9.289 1 95.75 101 GLU A N 1
ATOM 772 C CA . GLU A 1 101 ? -1.31 -4.547 -8.867 1 95.75 101 GLU A CA 1
ATOM 773 C C . GLU A 1 101 ? -0.333 -3.447 -8.461 1 95.75 101 GLU A C 1
ATOM 775 O O . GLU A 1 101 ? 0.599 -3.688 -7.691 1 95.75 101 GLU A O 1
ATOM 780 N N . ALA A 1 102 ? -0.542 -2.207 -8.891 1 97.06 102 ALA A N 1
ATOM 781 C CA . ALA A 1 102 ? 0.37 -1.091 -8.656 1 97.06 102 ALA A CA 1
ATOM 782 C C . ALA A 1 102 ? -0.012 -0.328 -7.391 1 97.06 102 ALA A C 1
ATOM 784 O O . ALA A 1 102 ? 0.632 0.662 -7.039 1 97.06 102 ALA A O 1
ATOM 785 N N . ARG A 1 103 ? -0.983 -0.77 -6.695 1 97.56 103 ARG A N 1
ATOM 786 C CA . ARG A 1 103 ? -1.571 -0.03 -5.582 1 97.56 103 ARG A CA 1
ATOM 787 C C . ARG A 1 103 ? -0.527 0.272 -4.512 1 97.56 103 ARG A C 1
ATOM 789 O O . ARG A 1 103 ? -0.375 1.421 -4.094 1 97.56 103 ARG A O 1
ATOM 796 N N . LEU A 1 104 ? 0.196 -0.707 -4.105 1 97.06 104 LEU A N 1
ATOM 797 C CA . LEU A 1 104 ? 1.181 -0.497 -3.049 1 97.06 104 LEU A CA 1
ATOM 798 C C . LEU A 1 104 ? 2.301 0.422 -3.525 1 97.06 104 LEU A C 1
ATOM 800 O O . LEU A 1 104 ? 2.727 1.32 -2.795 1 97.06 104 LEU A O 1
ATOM 804 N N . ASP A 1 105 ? 2.754 0.234 -4.676 1 97.31 105 ASP A N 1
ATOM 805 C CA . ASP A 1 105 ? 3.84 1.043 -5.227 1 97.31 105 ASP A CA 1
ATOM 806 C C . ASP A 1 105 ? 3.459 2.521 -5.262 1 97.31 105 AS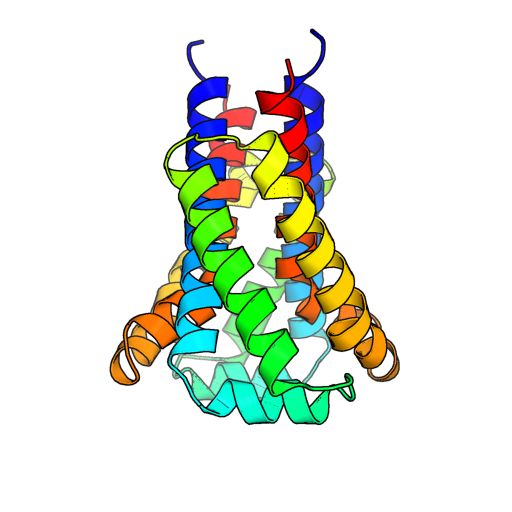P A C 1
ATOM 808 O O . ASP A 1 105 ? 4.238 3.379 -4.84 1 97.31 105 ASP A O 1
ATOM 812 N N . ILE A 1 106 ? 2.322 2.771 -5.723 1 97.25 106 ILE A N 1
ATOM 813 C CA . ILE A 1 106 ? 1.86 4.148 -5.871 1 97.25 106 ILE A CA 1
ATOM 814 C C . ILE A 1 106 ? 1.702 4.789 -4.492 1 97.25 106 ILE A C 1
ATOM 816 O O . ILE A 1 106 ? 2.131 5.926 -4.277 1 97.25 10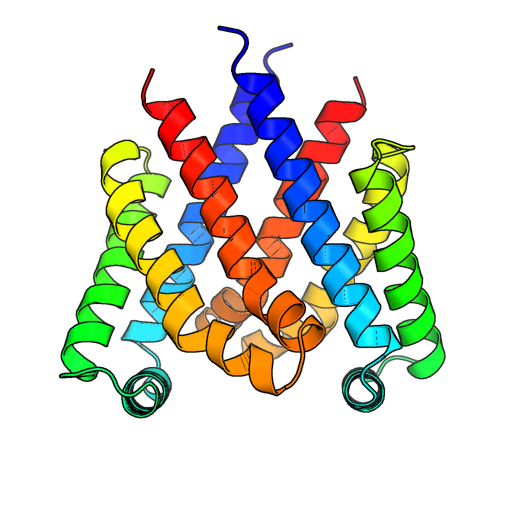6 ILE A O 1
ATOM 820 N N . ILE A 1 107 ? 1.117 4.082 -3.58 1 98.06 107 ILE A N 1
ATOM 821 C CA . ILE A 1 107 ? 0.949 4.602 -2.229 1 98.06 107 ILE A CA 1
ATOM 822 C C . ILE A 1 107 ? 2.314 4.91 -1.619 1 98.06 107 ILE A C 1
ATOM 824 O O . ILE A 1 107 ? 2.5 5.953 -0.99 1 98.06 107 ILE A O 1
ATOM 828 N N . LEU A 1 108 ? 3.252 4.055 -1.815 1 98.44 108 LEU A N 1
ATOM 829 C CA . LEU A 1 108 ? 4.566 4.254 -1.214 1 98.44 108 LEU A CA 1
ATOM 830 C C . LEU A 1 108 ? 5.281 5.441 -1.849 1 98.44 108 LEU A C 1
ATOM 832 O O . LEU A 1 108 ? 6.012 6.168 -1.171 1 98.44 108 LEU A O 1
ATOM 836 N N . ILE A 1 109 ? 5.137 5.629 -3.086 1 98 109 ILE A N 1
ATOM 837 C CA . ILE A 1 109 ? 5.723 6.789 -3.75 1 98 109 ILE A CA 1
ATOM 838 C C . ILE A 1 109 ? 5.148 8.07 -3.145 1 98 109 ILE A C 1
ATOM 840 O O . ILE A 1 109 ? 5.891 9.008 -2.852 1 98 109 ILE A O 1
ATOM 844 N N . ILE A 1 110 ? 3.9 8.086 -2.947 1 97.75 110 ILE A N 1
ATOM 845 C CA . ILE A 1 110 ? 3.236 9.242 -2.348 1 97.75 110 ILE A CA 1
ATOM 846 C C . ILE A 1 110 ? 3.783 9.477 -0.941 1 97.75 110 ILE A C 1
ATOM 848 O O . ILE A 1 110 ? 4.152 10.602 -0.593 1 97.75 110 ILE A O 1
ATOM 852 N N . LEU A 1 111 ? 3.861 8.414 -0.167 1 97.69 111 LEU A N 1
ATOM 853 C CA . LEU A 1 111 ? 4.27 8.555 1.226 1 97.69 111 LEU A CA 1
ATOM 854 C C . LEU A 1 111 ? 5.742 8.938 1.323 1 97.69 111 LEU A C 1
ATOM 856 O O . LEU A 1 111 ? 6.137 9.703 2.207 1 97.69 111 LEU A O 1
ATOM 860 N N . LEU A 1 112 ? 6.539 8.414 0.469 1 97.75 112 LEU A N 1
ATOM 861 C CA . LEU A 1 112 ? 7.945 8.797 0.433 1 97.75 112 LEU A CA 1
ATOM 862 C C . LEU A 1 112 ? 8.102 10.266 0.056 1 97.75 112 LEU A C 1
ATOM 864 O O . LEU A 1 112 ? 8.953 10.969 0.606 1 97.75 112 LEU A O 1
ATOM 868 N N . ALA A 1 113 ? 7.344 10.711 -0.875 1 96.12 113 ALA A N 1
ATOM 869 C CA . ALA A 1 113 ? 7.371 12.125 -1.245 1 96.12 113 ALA A CA 1
ATOM 870 C C . ALA A 1 113 ? 6.988 13.008 -0.063 1 96.12 113 ALA A C 1
ATOM 872 O O . ALA A 1 113 ? 7.609 14.055 0.169 1 96.12 113 ALA A O 1
ATOM 873 N N . ILE A 1 114 ? 5.996 12.641 0.648 1 95.38 114 ILE A N 1
ATOM 874 C CA . ILE A 1 114 ? 5.555 13.383 1.823 1 95.38 114 ILE A CA 1
ATOM 875 C C . ILE A 1 114 ? 6.676 13.43 2.859 1 95.38 114 ILE A C 1
ATOM 877 O O . ILE A 1 114 ? 6.969 14.484 3.424 1 95.38 114 ILE A O 1
ATOM 881 N N . LEU A 1 115 ? 7.254 12.266 3.08 1 95.06 115 LEU A N 1
ATOM 882 C CA . LEU A 1 115 ? 8.344 12.211 4.047 1 95.06 115 LEU A CA 1
ATOM 883 C C . LEU A 1 115 ? 9.508 13.094 3.605 1 95.06 115 LEU A C 1
ATOM 885 O O . LEU A 1 115 ? 10.109 13.797 4.426 1 95.06 115 LEU A O 1
ATOM 889 N N . TRP A 1 116 ? 9.844 12.984 2.389 1 94.56 116 TRP A N 1
ATOM 890 C CA . TRP A 1 116 ? 10.945 13.781 1.857 1 94.56 116 TRP A CA 1
ATOM 891 C C . TRP A 1 116 ? 10.695 15.266 2.084 1 94.56 116 TRP A C 1
ATOM 893 O O . TRP A 1 116 ? 11.602 16 2.496 1 94.56 116 TRP A O 1
ATOM 903 N N . LYS A 1 117 ? 9.555 15.727 1.853 1 91.94 117 LYS A N 1
ATOM 904 C CA . LYS A 1 117 ? 9.203 17.141 1.979 1 91.94 117 LYS A CA 1
ATOM 905 C C . LYS A 1 117 ? 9.094 17.547 3.445 1 91.94 117 LYS A C 1
ATOM 907 O O . LYS A 1 117 ? 9.375 18.688 3.797 1 91.94 117 LYS A O 1
ATOM 912 N N . SER A 1 118 ? 8.664 16.656 4.27 1 87.81 118 SER A N 1
ATOM 913 C CA . SER A 1 118 ? 8.43 16.969 5.676 1 87.81 118 SER A CA 1
ATOM 914 C C . SER A 1 118 ? 9.742 17.094 6.441 1 87.81 118 SER A C 1
ATOM 916 O O . SER A 1 118 ? 9.828 17.828 7.426 1 87.81 118 SER A O 1
ATOM 918 N N . TYR A 1 119 ? 10.727 16.344 6.078 1 81.69 119 TYR A N 1
ATOM 919 C CA . TYR A 1 119 ? 11.992 16.391 6.801 1 81.69 119 TYR A CA 1
ATOM 920 C C . TYR A 1 119 ? 12.969 17.328 6.121 1 81.69 119 TYR A C 1
ATOM 922 O O . TYR A 1 119 ? 14.039 17.625 6.656 1 81.69 119 TYR A O 1
ATOM 930 N N . GLY A 1 120 ? 12.664 17.703 4.926 1 62.72 120 GLY A N 1
ATOM 931 C CA . GLY A 1 120 ? 13.531 18.672 4.27 1 62.72 120 GLY A CA 1
ATOM 932 C C . GLY A 1 120 ? 13.367 20.078 4.809 1 62.72 120 GLY A C 1
ATOM 933 O O . GLY A 1 120 ? 14.07 21 4.379 1 62.72 120 GLY A O 1
ATOM 934 N N . LYS A 1 121 ? 12.398 20.531 5.715 1 49.69 121 LYS A N 1
ATOM 935 C CA . LYS A 1 121 ? 12.477 21.906 6.203 1 49.69 121 LYS A CA 1
ATOM 936 C C . LYS A 1 121 ? 13.516 22.031 7.312 1 49.69 121 LYS A C 1
ATOM 938 O O . LYS A 1 121 ? 13.789 21.062 8.031 1 49.69 121 LYS A O 1
ATOM 943 N N . MET B 1 1 ? 3.971 28.672 5.43 1 30.56 1 MET B N 1
ATOM 944 C CA . MET B 1 1 ? 4.191 27.234 5.578 1 30.56 1 MET B CA 1
ATOM 945 C C . MET B 1 1 ? 2.934 26.453 5.223 1 30.56 1 MET B C 1
ATOM 947 O O . MET B 1 1 ? 2.166 26.062 6.105 1 30.56 1 MET B O 1
ATOM 951 N N . ARG B 1 2 ? 2.17 26.75 4.211 1 42.41 2 ARG B N 1
ATOM 952 C CA . ARG B 1 2 ? 0.895 26.422 3.588 1 42.41 2 ARG B CA 1
ATOM 953 C C . ARG B 1 2 ? 0.787 24.922 3.342 1 42.41 2 ARG B C 1
ATOM 955 O O . ARG B 1 2 ? 0.039 24.484 2.465 1 42.41 2 ARG B O 1
ATOM 962 N N . GLY B 1 3 ? 1.82 23.703 3.859 1 42.91 3 GLY B N 1
ATOM 963 C CA . GLY B 1 3 ? 2.531 22.438 3.75 1 42.91 3 GLY B CA 1
ATOM 964 C C . GLY B 1 3 ? 1.654 21.234 4.035 1 42.91 3 GLY B C 1
ATOM 965 O O . GLY B 1 3 ? 1.623 20.281 3.248 1 42.91 3 GLY B O 1
ATOM 966 N N . PRO B 1 4 ? 1.042 21.188 5.152 1 54.06 4 PRO B N 1
ATOM 967 C CA . PRO B 1 4 ? 0.212 20.125 5.715 1 54.06 4 PRO B CA 1
ATOM 968 C C . PRO B 1 4 ? -0.967 19.75 4.816 1 54.06 4 PRO B C 1
ATOM 970 O O . PRO B 1 4 ? -1.263 18.562 4.629 1 54.06 4 PRO B O 1
ATOM 973 N N . ILE B 1 5 ? -1.603 20.688 4.172 1 53.66 5 ILE B N 1
ATOM 974 C CA . ILE B 1 5 ? -2.812 20.484 3.379 1 53.66 5 ILE B CA 1
ATOM 975 C C . ILE B 1 5 ? -2.482 19.672 2.123 1 53.66 5 ILE B C 1
ATOM 977 O O . ILE B 1 5 ? -3.242 18.797 1.728 1 53.66 5 ILE B O 1
ATOM 981 N N . HIS B 1 6 ? -1.269 19.844 1.684 1 78.19 6 HIS B N 1
ATOM 982 C CA . HIS B 1 6 ? -0.886 19.172 0.45 1 78.19 6 HIS B CA 1
ATOM 983 C C . HIS B 1 6 ? -0.681 17.672 0.685 1 78.19 6 HIS B C 1
ATOM 985 O O . HIS B 1 6 ? -1.071 16.859 -0.147 1 78.19 6 HIS B O 1
ATOM 991 N N . SER B 1 7 ? -0.273 17.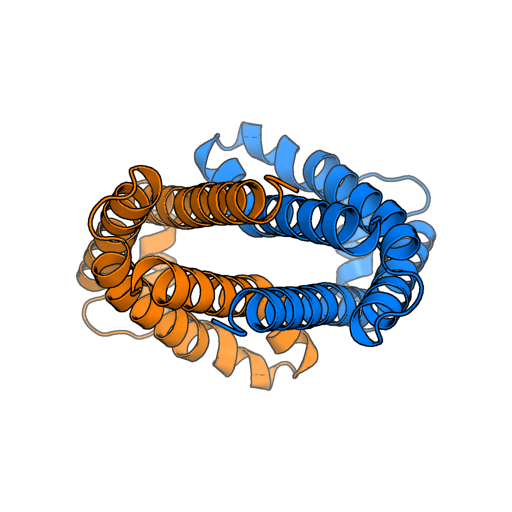391 1.892 1 88.31 7 SER B N 1
ATOM 992 C CA . SER B 1 7 ? -0.032 15.984 2.209 1 88.31 7 SER B CA 1
ATOM 993 C C . SER B 1 7 ? -1.342 15.227 2.381 1 88.31 7 SER B C 1
ATOM 995 O O . SER B 1 7 ? -1.464 14.078 1.94 1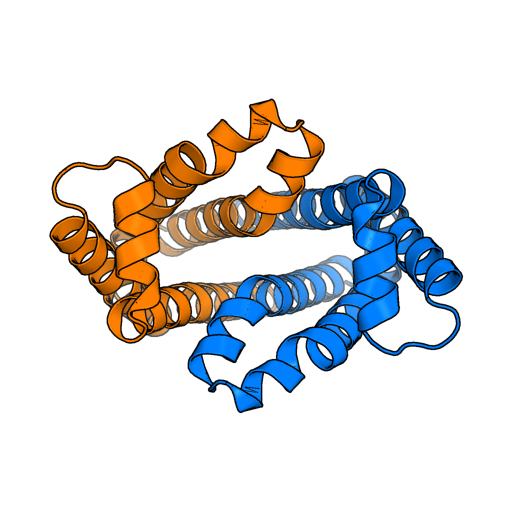 88.31 7 SER B O 1
ATOM 997 N N . LEU B 1 8 ? -2.297 15.906 2.938 1 90.38 8 LEU B N 1
ATOM 998 C CA . LEU B 1 8 ? -3.584 15.258 3.164 1 90.38 8 LEU B CA 1
ATOM 999 C C . LEU B 1 8 ? -4.305 15 1.844 1 90.38 8 LEU B C 1
ATOM 1001 O O . LEU B 1 8 ? -4.957 13.969 1.677 1 90.38 8 LEU B O 1
ATOM 1005 N N . HIS B 1 9 ? -4.133 15.914 0.923 1 93.25 9 HIS B N 1
ATOM 1006 C CA . HIS B 1 9 ? -4.738 15.719 -0.388 1 93.25 9 HIS B CA 1
ATOM 1007 C C . HIS B 1 9 ? -4.113 14.539 -1.116 1 93.25 9 HIS B C 1
ATOM 1009 O O . HIS B 1 9 ? -4.816 13.75 -1.753 1 93.25 9 HIS B O 1
ATOM 1015 N N . LEU B 1 10 ? -2.879 14.43 -1.005 1 95.88 10 LEU B N 1
ATOM 1016 C CA . LEU B 1 10 ? -2.188 13.32 -1.646 1 95.88 10 LEU B CA 1
ATOM 1017 C C . LEU B 1 10 ? -2.619 11.984 -1.041 1 95.88 10 LEU B C 1
ATOM 1019 O O . LEU B 1 10 ? -2.832 11.008 -1.764 1 95.88 10 LEU B O 1
ATOM 1023 N N . ILE B 1 11 ? -2.742 11.992 0.237 1 96.69 11 ILE B N 1
ATOM 1024 C CA . ILE B 1 11 ? -3.188 10.789 0.929 1 96.69 11 ILE B CA 1
ATOM 1025 C C . ILE B 1 11 ? -4.605 10.43 0.485 1 96.69 11 ILE B C 1
ATOM 1027 O O . ILE B 1 11 ? -4.891 9.273 0.169 1 96.69 11 ILE B O 1
ATOM 1031 N N . ARG B 1 12 ? -5.422 11.398 0.411 1 96.38 12 ARG B N 1
ATOM 1032 C CA . ARG B 1 12 ? -6.812 11.195 0.008 1 96.38 12 ARG B CA 1
ATOM 1033 C C . ARG B 1 12 ? -6.895 10.609 -1.397 1 96.38 12 ARG B C 1
ATOM 1035 O O . ARG B 1 12 ? -7.602 9.625 -1.626 1 96.38 12 ARG B O 1
ATOM 1042 N N . TYR B 1 13 ? -6.176 11.203 -2.285 1 97.62 13 TYR B N 1
ATOM 1043 C CA . TYR B 1 13 ? -6.184 10.734 -3.666 1 97.62 13 TYR B CA 1
ATOM 1044 C C . TYR B 1 13 ? -5.625 9.32 -3.76 1 97.62 13 TYR B C 1
ATOM 1046 O O . TYR B 1 13 ? -6.148 8.484 -4.5 1 97.62 13 TYR B O 1
ATOM 1054 N N . GLY B 1 14 ? -4.539 9.062 -3.088 1 98.25 14 GLY B N 1
ATOM 1055 C CA . GLY B 1 14 ? -3.963 7.723 -3.072 1 98.25 14 GLY B CA 1
ATOM 1056 C C . GLY B 1 14 ? -4.906 6.672 -2.52 1 98.25 14 GLY B C 1
ATOM 1057 O O . GLY B 1 14 ? -5.082 5.613 -3.121 1 98.25 14 GLY B O 1
ATOM 1058 N N . VAL B 1 15 ? -5.5 6.98 -1.392 1 98.5 15 VAL B N 1
ATOM 1059 C CA . VAL B 1 15 ? -6.414 6.047 -0.743 1 98.5 15 VAL B CA 1
ATOM 1060 C C . VAL B 1 15 ? -7.625 5.797 -1.643 1 98.5 15 VAL B C 1
ATOM 1062 O O . VAL B 1 15 ? -8.047 4.652 -1.826 1 98.5 15 VAL B O 1
ATOM 1065 N N . ALA B 1 16 ? -8.172 6.844 -2.189 1 98.75 16 ALA B N 1
ATOM 1066 C CA . ALA B 1 16 ? -9.305 6.699 -3.104 1 98.75 16 ALA B CA 1
ATOM 1067 C C . ALA B 1 16 ? -8.945 5.812 -4.293 1 98.75 16 ALA B C 1
ATOM 1069 O O . ALA B 1 16 ? -9.711 4.918 -4.66 1 98.75 16 ALA B O 1
ATOM 1070 N N . TYR B 1 17 ? -7.852 6.047 -4.867 1 98.56 17 TYR B N 1
ATOM 1071 C CA . TYR B 1 17 ? -7.371 5.254 -5.992 1 98.56 17 TYR B CA 1
ATOM 1072 C C . TYR B 1 17 ? -7.316 3.773 -5.633 1 98.56 17 TYR B C 1
ATOM 1074 O O . TYR B 1 17 ? -7.805 2.926 -6.387 1 98.56 17 TYR B O 1
ATOM 1082 N N . VAL B 1 18 ? -6.766 3.467 -4.5 1 98.69 18 VAL B N 1
ATOM 1083 C CA . VAL B 1 18 ? -6.562 2.076 -4.109 1 98.69 18 VAL B CA 1
ATOM 1084 C C . VAL B 1 18 ? -7.91 1.367 -3.998 1 98.69 18 VAL B C 1
ATOM 1086 O O . VAL B 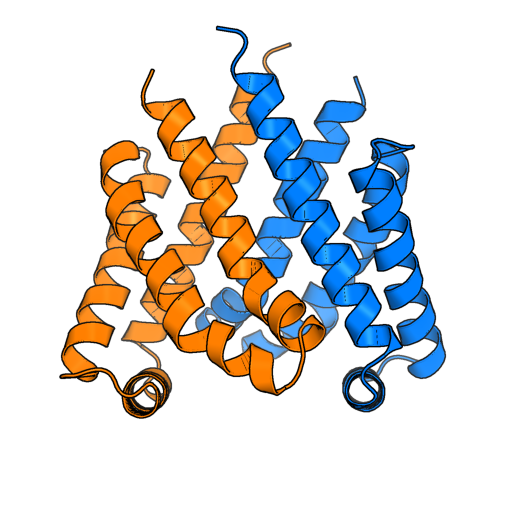1 18 ? -8.094 0.285 -4.559 1 98.69 18 VAL B O 1
ATOM 1089 N N . PHE B 1 19 ? -8.797 1.977 -3.32 1 98.88 19 PHE B N 1
ATOM 1090 C CA . PHE B 1 19 ? -10.062 1.299 -3.066 1 98.88 19 PHE B CA 1
ATOM 1091 C C . PHE B 1 19 ? -10.898 1.219 -4.336 1 98.88 19 PHE B C 1
ATOM 1093 O O . PHE B 1 19 ? -11.578 0.218 -4.578 1 98.88 19 PHE B O 1
ATOM 1100 N N . ILE B 1 20 ? -10.891 2.242 -5.145 1 98.75 20 ILE B N 1
ATOM 1101 C CA . ILE B 1 20 ? -11.648 2.213 -6.395 1 98.75 20 ILE B CA 1
ATOM 1102 C C . ILE B 1 20 ? -11.055 1.153 -7.328 1 98.75 20 ILE B C 1
ATOM 1104 O O . ILE B 1 20 ? -11.797 0.367 -7.926 1 98.75 20 ILE B O 1
ATOM 1108 N N . ALA B 1 21 ? -9.758 1.104 -7.504 1 98.5 21 ALA B N 1
ATOM 1109 C CA . ALA B 1 21 ? -9.109 0.074 -8.312 1 98.5 21 ALA B CA 1
ATOM 1110 C C . ALA B 1 21 ? -9.438 -1.321 -7.793 1 98.5 21 ALA B C 1
ATOM 1112 O O . ALA B 1 21 ? -9.766 -2.221 -8.57 1 98.5 21 ALA B O 1
ATOM 1113 N N . SER B 1 22 ? -9.367 -1.532 -6.535 1 98.25 22 SER B N 1
ATOM 1114 C CA . SER B 1 22 ? -9.656 -2.814 -5.902 1 98.25 22 SER B CA 1
ATOM 1115 C C . SER B 1 22 ? -11.102 -3.227 -6.125 1 98.25 22 SER B C 1
ATOM 1117 O O . SER B 1 22 ? -11.383 -4.371 -6.492 1 98.25 22 SER B O 1
ATOM 1119 N N . GLY B 1 23 ? -11.992 -2.277 -5.883 1 98.44 23 GLY B N 1
ATOM 1120 C CA . GLY B 1 23 ? -13.398 -2.588 -6.07 1 98.44 23 GLY B CA 1
ATOM 1121 C C . GLY B 1 23 ? -13.75 -2.895 -7.516 1 98.44 23 GLY B C 1
ATOM 1122 O O . GLY B 1 23 ? -14.523 -3.814 -7.789 1 98.44 23 GLY B O 1
ATOM 1123 N N . LEU B 1 24 ? -13.219 -2.129 -8.383 1 98.19 24 LEU B N 1
ATOM 1124 C CA . LEU B 1 24 ? -13.539 -2.301 -9.797 1 98.19 24 LEU B CA 1
ATOM 1125 C C . LEU B 1 24 ? -13.039 -3.648 -10.305 1 98.19 24 LEU B C 1
ATOM 1127 O O . LEU B 1 24 ? -13.75 -4.344 -11.031 1 98.19 24 LEU B O 1
ATOM 1131 N N . ILE B 1 25 ? -11.898 -4.012 -9.984 1 97.25 25 ILE B N 1
ATOM 1132 C CA . ILE B 1 25 ? -11.383 -5.281 -10.484 1 97.25 25 ILE B CA 1
ATOM 1133 C C . ILE B 1 25 ? -12.18 -6.434 -9.883 1 97.25 25 ILE B C 1
ATOM 1135 O O . ILE B 1 25 ? -12.391 -7.461 -10.531 1 97.25 25 ILE B O 1
ATOM 1139 N N . LYS B 1 26 ? -12.57 -6.293 -8.656 1 97.38 26 LYS B N 1
ATOM 1140 C CA . LYS B 1 26 ? -13.391 -7.32 -8.023 1 97.38 26 LYS B CA 1
ATOM 1141 C C . LYS B 1 26 ? -14.727 -7.473 -8.742 1 97.38 26 LYS B C 1
ATOM 1143 O O . LYS B 1 26 ? -15.266 -8.578 -8.836 1 97.38 26 LYS B O 1
ATOM 1148 N N . LEU B 1 27 ? -15.211 -6.375 -9.281 1 97.12 27 LEU B N 1
ATOM 1149 C CA . LEU B 1 27 ? -16.5 -6.395 -9.969 1 97.12 27 LEU B CA 1
ATOM 1150 C C . LEU B 1 27 ? -16.344 -6.934 -11.391 1 97.12 27 LEU B C 1
ATOM 1152 O O . LEU B 1 27 ? -17.266 -7.57 -11.914 1 97.12 27 LEU B O 1
ATOM 1156 N N . LEU B 1 28 ? -15.203 -6.742 -11.945 1 96.62 28 LEU B N 1
ATOM 1157 C CA . LEU B 1 28 ? -15.117 -6.938 -13.391 1 96.62 28 LEU B CA 1
ATOM 1158 C C . LEU B 1 28 ? -14.25 -8.148 -13.727 1 96.62 28 LEU B C 1
ATOM 1160 O O . LEU B 1 28 ? -14.289 -8.648 -14.852 1 96.62 28 LEU B O 1
ATOM 1164 N N . ASP B 1 29 ? -13.453 -8.594 -12.891 1 95.19 29 ASP B N 1
ATOM 1165 C CA . ASP B 1 29 ? -12.602 -9.758 -13.109 1 95.19 29 ASP B CA 1
ATOM 1166 C C . ASP B 1 29 ? -13.195 -11 -12.453 1 95.19 29 ASP B C 1
ATOM 1168 O O . ASP B 1 29 ? -13.219 -11.109 -11.227 1 95.19 29 ASP B O 1
ATOM 1172 N N . PRO B 1 30 ? -13.539 -11.977 -13.18 1 94.19 30 PRO B N 1
ATOM 1173 C CA . PRO B 1 30 ? -14.211 -13.164 -12.648 1 94.19 30 PRO B CA 1
ATOM 1174 C C . PRO B 1 30 ? -13.312 -13.992 -11.734 1 94.19 30 PRO B C 1
ATOM 1176 O O . PRO B 1 30 ? -13.805 -14.82 -10.961 1 94.19 30 PRO B O 1
ATOM 1179 N N . SER B 1 31 ? -12.109 -13.828 -11.82 1 93.31 31 SER B N 1
ATOM 1180 C CA . SER B 1 31 ? -11.195 -14.609 -10.984 1 93.31 31 SER B CA 1
ATOM 1181 C C . SER B 1 31 ? -11.438 -14.344 -9.508 1 93.31 31 SER B C 1
ATOM 1183 O O . SER B 1 31 ? -11.078 -15.172 -8.656 1 93.31 31 SER B O 1
ATOM 1185 N N . PHE B 1 32 ? -12.031 -13.219 -9.203 1 94.38 32 PHE B N 1
ATOM 1186 C CA . PHE B 1 32 ? -12.219 -12.883 -7.797 1 94.38 32 PHE B CA 1
ATOM 1187 C C . PHE B 1 32 ? -13.344 -13.711 -7.191 1 94.38 32 PHE B C 1
ATOM 1189 O O . PHE B 1 32 ? -13.414 -13.875 -5.973 1 94.38 32 PHE B O 1
ATOM 1196 N N . LYS B 1 33 ? -14.234 -14.195 -8.031 1 93.62 33 LYS B N 1
ATOM 1197 C CA . LYS B 1 33 ? -15.242 -15.117 -7.516 1 93.62 33 LYS B CA 1
ATOM 1198 C C . LYS B 1 33 ? -14.602 -16.359 -6.918 1 93.62 33 LYS B C 1
ATOM 1200 O O . LYS B 1 33 ? -14.992 -16.812 -5.844 1 93.62 33 LYS B O 1
ATOM 1205 N N . GLU B 1 34 ? -13.656 -16.844 -7.605 1 93 34 GLU B N 1
ATOM 1206 C CA . GLU B 1 34 ? -12.938 -18.016 -7.129 1 93 34 GLU B CA 1
ATOM 1207 C C . GLU B 1 34 ? -12.133 -17.703 -5.871 1 93 34 GLU B C 1
ATOM 1209 O O . GLU B 1 34 ? -12.086 -18.516 -4.941 1 93 34 GLU B O 1
ATOM 1214 N N . VAL B 1 35 ? -11.5 -16.578 -5.848 1 90.69 35 VAL B N 1
ATOM 1215 C CA . VAL B 1 35 ? -10.719 -16.156 -4.688 1 90.69 35 VAL B CA 1
ATOM 1216 C C . VAL B 1 35 ? -11.609 -16.125 -3.449 1 90.69 35 VAL B C 1
ATOM 1218 O O . VAL B 1 35 ? -11.242 -16.656 -2.402 1 90.69 35 VAL B O 1
ATOM 1221 N N . PHE B 1 36 ? -12.781 -15.508 -3.59 1 93.31 36 PHE B N 1
ATOM 1222 C CA . PHE B 1 36 ? -13.688 -15.375 -2.451 1 93.31 36 PHE B CA 1
ATOM 1223 C C . PHE B 1 36 ? -14.273 -16.734 -2.072 1 93.31 36 PHE B C 1
ATOM 1225 O O . PHE B 1 36 ? -14.5 -17.016 -0.891 1 93.31 36 PHE B O 1
ATOM 1232 N N . ALA B 1 37 ? -14.477 -17.562 -3.051 1 91.69 37 ALA B N 1
ATOM 1233 C CA . ALA B 1 37 ? -14.992 -18.906 -2.789 1 91.69 37 ALA B CA 1
ATOM 1234 C C . ALA B 1 37 ? -14.008 -19.734 -1.964 1 91.69 37 ALA B C 1
ATOM 1236 O O . ALA B 1 37 ? -14.414 -20.578 -1.173 1 91.69 37 ALA B O 1
ATOM 1237 N N . ASN B 1 38 ? -12.773 -19.453 -2.078 1 91.06 38 ASN B N 1
ATOM 1238 C CA . ASN B 1 38 ? -11.727 -20.25 -1.438 1 91.06 38 ASN B CA 1
ATOM 1239 C C . ASN B 1 38 ? -11.398 -19.719 -0.044 1 91.06 38 ASN B C 1
ATOM 1241 O O . ASN B 1 38 ? -10.68 -20.375 0.713 1 91.06 38 ASN B O 1
ATOM 1245 N N . ILE B 1 39 ? -11.883 -18.594 0.286 1 87.06 39 ILE B N 1
ATOM 1246 C CA . ILE B 1 39 ? -11.609 -18 1.589 1 87.06 39 ILE B CA 1
ATOM 1247 C C . ILE B 1 39 ? -12.445 -18.688 2.662 1 87.06 39 ILE B C 1
ATOM 1249 O O . ILE B 1 39 ? -12.078 -18.688 3.84 1 87.06 39 ILE B O 1
ATOM 1253 N N . GLY B 1 40 ? -13.602 -19.266 2.285 1 84.62 40 GLY B N 1
ATOM 1254 C CA . GLY B 1 40 ? -14.406 -20.016 3.238 1 84.62 40 GLY B CA 1
ATOM 1255 C C . GLY B 1 40 ? -15.461 -19.172 3.932 1 84.62 40 GLY B C 1
ATOM 1256 O O . GLY B 1 40 ? -15.812 -19.422 5.082 1 84.62 40 GLY B O 1
ATOM 1257 N N . ILE B 1 41 ? -15.805 -18.094 3.303 1 87.31 41 ILE B N 1
ATOM 1258 C CA . ILE B 1 41 ? -16.844 -17.234 3.854 1 87.31 41 ILE B CA 1
ATOM 1259 C C . ILE B 1 41 ? -18.203 -17.688 3.334 1 87.31 41 ILE B C 1
ATOM 1261 O O . ILE B 1 41 ? -18.297 -18.281 2.264 1 87.31 41 ILE B O 1
ATOM 1265 N N . PRO B 1 42 ? -19.234 -17.438 4.254 1 90.88 42 PRO B N 1
ATOM 1266 C CA . PRO B 1 42 ? -20.562 -17.781 3.764 1 90.88 42 PRO B CA 1
ATOM 1267 C C . PRO B 1 42 ? -21.016 -16.891 2.611 1 90.88 42 PRO B C 1
ATOM 1269 O O . PRO B 1 42 ? -20.703 -15.695 2.588 1 90.88 42 PRO B O 1
ATOM 1272 N N . SER B 1 43 ? -21.703 -17.359 1.642 1 94.75 43 SER B N 1
ATOM 1273 C CA . SER B 1 43 ? -22.25 -16.656 0.488 1 94.75 43 SER B CA 1
ATOM 1274 C C . SER B 1 43 ? -21.172 -15.789 -0.178 1 94.75 43 SER B C 1
ATOM 1276 O O . SER B 1 43 ? -21.312 -14.57 -0.249 1 94.75 43 SER B O 1
ATOM 1278 N N . PRO B 1 44 ? -20.203 -16.344 -0.677 1 94.75 44 PRO B N 1
ATOM 1279 C CA . PRO B 1 44 ? -19.047 -15.617 -1.175 1 94.75 44 PRO B CA 1
ATOM 1280 C C . PRO B 1 44 ? -19.391 -14.609 -2.271 1 94.75 44 PRO B C 1
ATOM 1282 O O . PRO B 1 44 ? -18.828 -13.516 -2.322 1 94.75 44 PRO B O 1
ATOM 1285 N N . ALA B 1 45 ? -20.328 -14.938 -3.098 1 94.44 45 ALA B N 1
ATOM 1286 C CA . ALA B 1 45 ? -20.703 -14.039 -4.188 1 94.44 45 ALA B CA 1
ATOM 1287 C C . ALA B 1 45 ? -21.328 -12.758 -3.65 1 94.44 45 ALA B C 1
ATOM 1289 O O . ALA B 1 45 ? -21.016 -11.664 -4.137 1 94.44 45 ALA B O 1
ATOM 1290 N N . THR B 1 46 ? -22.141 -12.922 -2.715 1 96.62 46 THR B N 1
ATOM 1291 C CA . THR B 1 46 ? -22.797 -11.766 -2.127 1 96.62 46 THR B CA 1
ATOM 1292 C C . THR B 1 46 ? -21.797 -10.883 -1.402 1 96.62 46 THR B C 1
ATOM 1294 O O . THR B 1 46 ? -21.828 -9.656 -1.534 1 96.62 46 THR B O 1
ATOM 1297 N N . ILE B 1 47 ? -20.938 -11.477 -0.669 1 96.44 47 ILE B N 1
ATOM 1298 C CA . ILE B 1 47 ? -19.953 -10.727 0.087 1 96.44 47 ILE B CA 1
ATOM 1299 C C . ILE B 1 47 ? -19 -10.008 -0.874 1 96.44 47 ILE B C 1
ATOM 1301 O O . ILE B 1 47 ? -18.656 -8.844 -0.655 1 96.44 47 ILE B O 1
ATOM 1305 N N . LEU B 1 48 ? -18.609 -10.688 -1.918 1 97.19 48 LEU B N 1
ATOM 1306 C CA . LEU B 1 48 ? -17.766 -10.086 -2.947 1 97.19 48 LEU B CA 1
ATOM 1307 C C . LEU B 1 48 ? -18.406 -8.82 -3.506 1 97.19 48 LEU B C 1
ATOM 1309 O O . LEU B 1 48 ? -17.75 -7.789 -3.627 1 97.19 48 LEU B O 1
ATOM 1313 N N . LEU B 1 49 ? -19.672 -8.922 -3.795 1 97.69 49 LEU B N 1
ATOM 1314 C CA . LEU B 1 49 ? -20.391 -7.785 -4.355 1 97.69 49 LEU B CA 1
ATOM 1315 C C . LEU B 1 49 ? -20.484 -6.645 -3.35 1 97.69 49 LEU B C 1
ATOM 1317 O O . LEU B 1 49 ? -20.25 -5.484 -3.701 1 97.69 49 LEU B O 1
ATOM 1321 N N . LEU B 1 50 ? -20.75 -6.957 -2.17 1 97.75 50 LEU B N 1
ATOM 1322 C CA . LEU B 1 50 ? -20.875 -5.945 -1.124 1 97.75 50 LEU B CA 1
ATOM 1323 C C . LEU B 1 50 ? -19.531 -5.25 -0.875 1 97.75 50 LEU B C 1
ATOM 1325 O O . LEU B 1 50 ? -19.484 -4.023 -0.757 1 97.75 50 LEU B O 1
ATOM 1329 N N . VAL B 1 51 ? -18.547 -6.066 -0.749 1 97.94 51 VAL B N 1
ATOM 1330 C CA . VAL B 1 51 ? -17.203 -5.52 -0.523 1 97.94 51 VAL B CA 1
ATOM 1331 C C . VAL B 1 51 ? -16.812 -4.617 -1.69 1 97.94 51 VAL B C 1
ATOM 1333 O O . VAL B 1 51 ? -16.375 -3.484 -1.486 1 97.94 51 VAL B O 1
ATOM 1336 N N . ALA B 1 52 ? -16.984 -5.102 -2.875 1 98.56 52 ALA B N 1
ATOM 1337 C CA . ALA B 1 52 ? -16.594 -4.363 -4.074 1 98.56 52 ALA B CA 1
ATOM 1338 C C . ALA B 1 52 ? -17.344 -3.035 -4.164 1 98.56 52 ALA B C 1
ATOM 1340 O O . ALA B 1 52 ? -16.734 -1.992 -4.414 1 98.56 52 ALA B O 1
ATOM 1341 N N . LEU B 1 53 ? -18.578 -3.047 -3.926 1 98.62 53 LEU B N 1
ATOM 1342 C CA . LEU B 1 53 ? -19.391 -1.835 -3.996 1 98.62 53 LEU B CA 1
ATOM 1343 C C . LEU B 1 53 ? -19 -0.848 -2.904 1 98.62 53 LEU B C 1
ATOM 1345 O O . LEU B 1 53 ? -18.922 0.358 -3.15 1 98.62 53 LEU B O 1
ATOM 1349 N N . THR B 1 54 ? -18.844 -1.365 -1.748 1 98.69 54 THR B N 1
ATOM 1350 C CA . THR B 1 54 ? -18.422 -0.512 -0.641 1 98.69 54 THR B CA 1
ATOM 1351 C C . THR B 1 54 ? -17.094 0.164 -0.953 1 98.69 54 THR B C 1
ATOM 1353 O O . THR B 1 54 ? -16.906 1.348 -0.66 1 98.69 54 THR B O 1
ATOM 1356 N N . GLU B 1 55 ? -16.234 -0.587 -1.539 1 98.75 55 GLU B N 1
ATOM 1357 C CA . GLU B 1 55 ? -14.93 -0.045 -1.891 1 98.75 55 GLU B CA 1
ATOM 1358 C C . GLU B 1 55 ? -15.055 1.057 -2.939 1 98.75 55 GLU B C 1
ATOM 1360 O O . GLU B 1 55 ? -14.469 2.131 -2.791 1 98.75 55 GLU B O 1
ATOM 1365 N N . VAL B 1 56 ? -15.789 0.832 -3.936 1 98.69 56 VAL B N 1
ATOM 1366 C CA . VAL B 1 56 ? -15.93 1.804 -5.016 1 98.69 56 VAL B CA 1
ATOM 1367 C C . VAL B 1 56 ? -16.656 3.045 -4.504 1 98.69 56 VAL B C 1
ATOM 1369 O O . VAL B 1 56 ? -16.203 4.172 -4.715 1 98.69 56 VAL B O 1
ATOM 1372 N N . ILE B 1 57 ? -17.719 2.852 -3.82 1 98.62 57 ILE B N 1
ATOM 1373 C CA . ILE B 1 57 ? -18.516 3.961 -3.32 1 98.62 57 ILE B CA 1
ATOM 1374 C C . ILE B 1 57 ? -17.75 4.715 -2.244 1 98.62 57 ILE B C 1
ATOM 1376 O O . ILE B 1 57 ? -17.656 5.945 -2.279 1 98.62 57 ILE B O 1
ATOM 1380 N N . GLY B 1 58 ? -17.234 3.947 -1.323 1 98.56 58 GLY B N 1
ATOM 1381 C CA . GLY B 1 58 ? -16.422 4.574 -0.288 1 98.56 58 GLY B CA 1
ATOM 1382 C C . GLY B 1 58 ? -15.227 5.328 -0.837 1 98.56 58 GLY B C 1
ATOM 1383 O O . GLY B 1 58 ? -14.953 6.453 -0.416 1 98.56 58 GLY B O 1
ATOM 1384 N N . GLY B 1 59 ? -14.5 4.652 -1.766 1 98.62 59 GLY B N 1
ATOM 1385 C CA . GLY B 1 59 ? -13.422 5.344 -2.445 1 98.62 59 GLY B CA 1
ATOM 1386 C C . GLY B 1 59 ? -13.867 6.602 -3.166 1 98.62 59 GLY B C 1
ATOM 1387 O O . GLY B 1 59 ? -13.156 7.605 -3.176 1 98.62 59 GLY B O 1
ATOM 1388 N N . GLY B 1 60 ? -14.961 6.539 -3.756 1 98.5 60 GLY B N 1
ATOM 1389 C CA . GLY B 1 60 ? -15.523 7.707 -4.41 1 98.5 60 GLY B CA 1
ATOM 1390 C C . GLY B 1 60 ? -15.812 8.844 -3.455 1 98.5 60 GLY B C 1
ATOM 1391 O O . GLY B 1 60 ? -15.516 10.008 -3.752 1 98.5 60 GLY B O 1
ATOM 1392 N N . PHE B 1 61 ? -16.438 8.539 -2.379 1 98.31 61 PHE B N 1
ATOM 1393 C CA . PHE B 1 61 ? -16.703 9.555 -1.367 1 98.31 61 PHE B CA 1
ATOM 1394 C C . PHE B 1 61 ? -15.414 10.227 -0.913 1 98.31 61 PHE B C 1
ATOM 1396 O O . PHE B 1 61 ? -15.359 11.453 -0.787 1 98.31 61 PHE B O 1
ATOM 1403 N N . ILE B 1 62 ? -14.43 9.461 -0.671 1 97.94 62 ILE B N 1
ATOM 1404 C CA . ILE B 1 62 ? -13.148 9.992 -0.221 1 97.94 62 ILE B CA 1
ATOM 1405 C C . ILE B 1 62 ? -12.539 10.867 -1.311 1 97.94 62 ILE B C 1
ATOM 1407 O O . ILE B 1 62 ? -12.031 11.953 -1.027 1 97.94 62 ILE B O 1
ATOM 1411 N N . LEU B 1 63 ? -12.641 10.398 -2.473 1 97.44 63 LEU B N 1
ATOM 1412 C CA . LEU B 1 63 ? -12.086 11.125 -3.607 1 97.44 63 LEU B CA 1
ATOM 1413 C C . LEU B 1 63 ? -12.688 12.523 -3.705 1 97.44 63 LEU B C 1
ATOM 1415 O O . LEU B 1 63 ? -11.969 13.5 -3.928 1 97.44 63 LEU B O 1
ATOM 1419 N N . PHE B 1 64 ? -13.906 12.617 -3.461 1 96.75 64 PHE B N 1
ATOM 1420 C CA . PHE B 1 64 ? -14.609 13.875 -3.676 1 96.75 64 PHE B CA 1
ATOM 1421 C C . PHE B 1 64 ? -14.82 14.609 -2.357 1 96.75 64 PHE B C 1
ATOM 1423 O O . PHE B 1 64 ? -15.516 15.625 -2.311 1 96.75 64 PHE B O 1
ATOM 1430 N N . GLN B 1 65 ? -14.297 14.117 -1.334 1 93.31 65 GLN B N 1
ATOM 1431 C CA . GLN B 1 65 ? -14.352 14.727 -0.008 1 93.31 65 GLN B CA 1
ATOM 1432 C C . GLN B 1 65 ? -15.789 14.812 0.499 1 93.31 65 GLN B C 1
ATOM 1434 O O . GLN B 1 65 ? -16.172 15.797 1.126 1 93.31 65 GLN B O 1
ATOM 1439 N N . PHE B 1 66 ? -16.438 13.797 0.106 1 92.44 66 PHE B N 1
ATOM 1440 C CA . PHE B 1 66 ? -17.797 13.695 0.602 1 92.44 66 PHE B CA 1
ATOM 1441 C C . PHE B 1 66 ? -17.891 12.664 1.721 1 92.44 66 PHE B C 1
ATOM 1443 O O . PHE B 1 66 ? -17.547 11.5 1.528 1 92.44 66 PHE B O 1
ATOM 1450 N N . TYR B 1 67 ? -18.328 13.078 2.973 1 94.19 67 TYR B N 1
ATOM 1451 C CA . TYR B 1 67 ? -18.578 12.172 4.09 1 94.19 67 TYR B CA 1
ATOM 1452 C C . TYR B 1 67 ? -17.406 11.234 4.32 1 94.19 67 TYR B C 1
ATOM 1454 O O . TYR B 1 67 ? -17.578 10.023 4.418 1 94.19 67 TYR B O 1
ATOM 1462 N N . VAL B 1 68 ? -16.312 11.781 4.32 1 94.81 68 VAL B N 1
ATOM 1463 C CA . VAL B 1 68 ? -15.07 11.008 4.43 1 94.81 68 VAL B CA 1
ATOM 1464 C C . VAL B 1 68 ? -15.07 10.211 5.73 1 94.81 68 VAL B C 1
ATOM 1466 O O . VAL B 1 68 ? -14.805 9.008 5.73 1 94.81 68 VAL B O 1
ATOM 1469 N N . LYS B 1 69 ? -15.484 10.742 6.836 1 95.12 69 LYS B N 1
ATOM 1470 C CA . LYS B 1 69 ? -15.484 10.07 8.133 1 95.12 69 LYS B CA 1
ATOM 1471 C C . LYS B 1 69 ? -16.375 8.828 8.109 1 95.12 69 LYS B C 1
ATOM 1473 O O . LYS B 1 69 ? -16.016 7.789 8.656 1 95.12 69 LYS B O 1
ATOM 1478 N N . ARG B 1 70 ? -17.453 9 7.508 1 96.62 70 ARG B N 1
ATOM 1479 C CA . ARG B 1 70 ? -18.375 7.883 7.426 1 96.62 70 ARG B CA 1
ATOM 1480 C C . ARG B 1 70 ? -17.875 6.82 6.453 1 96.62 70 ARG B C 1
ATOM 1482 O O . ARG B 1 70 ? -18.062 5.625 6.691 1 96.62 70 ARG B O 1
ATOM 1489 N N . ALA B 1 71 ? -17.344 7.23 5.344 1 97.75 71 ALA B N 1
ATOM 1490 C CA . ALA B 1 71 ? -16.828 6.309 4.328 1 97.75 71 ALA B CA 1
ATOM 1491 C C . ALA B 1 71 ? -15.672 5.477 4.875 1 97.75 71 ALA B C 1
ATOM 1493 O O . ALA B 1 71 ? -15.523 4.309 4.516 1 97.75 71 ALA B O 1
ATOM 1494 N N . VAL B 1 72 ? -14.938 6.008 5.715 1 97.94 72 VAL B N 1
ATOM 1495 C CA . VAL B 1 72 ? -13.734 5.367 6.23 1 97.94 72 VAL B CA 1
ATOM 1496 C C . VAL B 1 72 ? -14.117 4.176 7.109 1 97.94 72 VAL B C 1
ATOM 1498 O O . VAL B 1 72 ? -13.414 3.164 7.137 1 97.94 72 VAL B O 1
ATOM 1501 N N . VAL B 1 73 ? -15.195 4.25 7.754 1 97.56 73 VAL B N 1
ATOM 1502 C CA . VAL B 1 73 ? -15.578 3.25 8.75 1 97.56 73 VAL B CA 1
ATOM 1503 C C . VAL B 1 73 ? -15.766 1.895 8.07 1 97.56 73 VAL B C 1
ATOM 1505 O O . VAL B 1 73 ? -15.109 0.916 8.43 1 97.56 73 VAL B O 1
ATOM 1508 N N . PRO B 1 74 ? -16.641 1.799 7.094 1 98.5 74 PRO B N 1
ATOM 1509 C CA . PRO B 1 74 ? -16.781 0.488 6.453 1 98.5 74 PRO B CA 1
ATOM 1510 C C . PRO B 1 74 ? -15.508 0.046 5.73 1 98.5 74 PRO B C 1
ATOM 1512 O O . PRO B 1 74 ? -15.219 -1.152 5.652 1 98.5 74 PRO B O 1
ATOM 1515 N N . LEU B 1 75 ? -14.766 0.915 5.168 1 98.69 75 LEU B N 1
ATOM 1516 C CA . LEU B 1 75 ? -13.523 0.564 4.488 1 98.69 75 LEU B CA 1
ATOM 1517 C C . LEU B 1 75 ? -12.508 0.002 5.477 1 98.69 75 LEU B C 1
ATOM 1519 O O . LEU B 1 75 ? -11.781 -0.944 5.156 1 98.69 75 LEU B O 1
ATOM 1523 N N . LEU B 1 76 ? -12.492 0.573 6.68 1 98.31 76 LEU B N 1
ATOM 1524 C CA . LEU B 1 76 ? -11.633 0.042 7.734 1 98.31 76 LEU B CA 1
ATOM 1525 C C . LEU B 1 76 ? -12.047 -1.38 8.102 1 98.31 76 LEU B C 1
ATOM 1527 O O . LEU B 1 76 ? -11.195 -2.252 8.281 1 98.31 76 LEU B O 1
ATOM 1531 N N . ALA B 1 77 ? -13.305 -1.55 8.266 1 98 77 ALA B N 1
ATOM 1532 C CA . ALA B 1 77 ? -13.812 -2.885 8.57 1 98 77 ALA B CA 1
ATOM 1533 C C . ALA B 1 77 ? -13.383 -3.893 7.508 1 98 77 ALA B C 1
ATOM 1535 O O . ALA B 1 77 ? -12.945 -5 7.836 1 98 77 ALA B O 1
ATOM 1536 N N . ILE B 1 78 ? -13.461 -3.508 6.266 1 97.75 78 ILE B N 1
ATOM 1537 C CA . ILE B 1 78 ? -13.062 -4.371 5.156 1 97.75 78 ILE B CA 1
ATOM 1538 C C . ILE B 1 78 ? -11.57 -4.68 5.25 1 97.75 78 ILE B C 1
ATOM 1540 O O . ILE B 1 78 ? -11.156 -5.824 5.059 1 97.75 78 ILE B O 1
ATOM 1544 N N . MET B 1 79 ? -10.766 -3.693 5.523 1 97.62 79 MET B N 1
ATOM 1545 C CA . MET B 1 79 ? -9.32 -3.906 5.613 1 97.62 79 MET B CA 1
ATOM 1546 C C . MET B 1 79 ? -8.977 -4.848 6.766 1 97.62 79 MET B C 1
ATOM 1548 O O . MET B 1 79 ? -8.117 -5.711 6.629 1 97.62 79 MET B O 1
ATOM 1552 N N . ILE B 1 80 ? -9.625 -4.684 7.918 1 96.5 80 ILE B N 1
ATOM 1553 C CA . ILE B 1 80 ? -9.391 -5.539 9.078 1 96.5 80 ILE B CA 1
ATOM 1554 C C . ILE B 1 80 ? -9.82 -6.973 8.758 1 96.5 80 ILE B C 1
ATOM 1556 O O . ILE B 1 80 ? -9.086 -7.922 9.039 1 96.5 80 ILE B O 1
ATOM 1560 N N . CYS B 1 81 ? -10.969 -7.117 8.148 1 94.69 81 CYS B N 1
ATOM 1561 C CA . CYS B 1 81 ? -11.453 -8.438 7.77 1 94.69 81 CYS B CA 1
ATOM 1562 C C . CYS B 1 81 ? -10.523 -9.094 6.758 1 94.69 81 CYS B C 1
ATOM 1564 O O . CYS B 1 81 ? -10.211 -10.281 6.875 1 94.69 81 CYS B O 1
ATOM 1566 N N . ALA B 1 82 ? -10.102 -8.359 5.742 1 94.06 82 ALA B N 1
ATOM 1567 C CA . ALA B 1 82 ? -9.172 -8.883 4.746 1 94.06 82 ALA B CA 1
ATOM 1568 C C . ALA B 1 82 ? -7.879 -9.352 5.398 1 94.06 82 ALA B C 1
ATOM 1570 O O . ALA B 1 82 ? -7.363 -10.422 5.07 1 94.06 82 ALA B O 1
ATOM 1571 N N . LEU B 1 83 ? -7.359 -8.57 6.309 1 94.81 83 LEU B N 1
ATOM 1572 C CA . LEU B 1 83 ? -6.141 -8.914 7.035 1 94.81 83 LEU B CA 1
ATOM 1573 C C . LEU B 1 83 ? -6.328 -10.219 7.812 1 94.81 83 LEU B C 1
ATOM 1575 O O . LEU B 1 83 ? -5.488 -11.117 7.73 1 94.81 83 LEU B O 1
ATOM 1579 N N . LEU B 1 84 ? -7.414 -10.367 8.5 1 93.06 84 LEU B N 1
ATOM 1580 C CA . LEU B 1 84 ? -7.676 -11.523 9.352 1 93.06 84 LEU B CA 1
ATOM 1581 C C . LEU B 1 84 ? -7.938 -12.773 8.508 1 93.06 84 LEU B C 1
ATOM 1583 O O . LEU B 1 84 ? -7.449 -13.859 8.836 1 93.06 84 LEU B O 1
ATOM 1587 N N . LEU B 1 85 ? -8.625 -12.688 7.406 1 90.88 85 LEU B N 1
ATOM 1588 C CA . LEU B 1 85 ? -9.078 -13.852 6.641 1 90.88 85 LEU B CA 1
ATOM 1589 C C . LEU B 1 85 ? -8.031 -14.258 5.605 1 90.88 85 LEU B C 1
ATOM 1591 O O . LEU B 1 85 ? -7.926 -15.438 5.262 1 90.88 85 LEU B O 1
ATOM 1595 N N . THR B 1 86 ? -7.309 -13.281 5.172 1 90.31 86 THR B N 1
ATOM 1596 C CA . THR B 1 86 ? -6.465 -13.625 4.031 1 90.31 86 THR B CA 1
ATOM 1597 C C . THR B 1 86 ? -4.988 -13.578 4.41 1 90.31 86 THR B C 1
ATOM 1599 O O . THR B 1 86 ? -4.148 -14.18 3.74 1 90.31 86 THR B O 1
ATOM 1602 N N . LYS B 1 87 ? -4.633 -12.906 5.453 1 91.44 87 LYS B N 1
ATOM 1603 C CA . LYS B 1 87 ? -3.207 -12.742 5.73 1 91.44 87 LYS B CA 1
ATOM 1604 C C . LYS B 1 87 ? -2.801 -13.5 6.992 1 91.44 87 LYS B C 1
ATOM 1606 O O . LYS B 1 87 ? -1.723 -14.094 7.043 1 91.44 87 LYS B O 1
ATOM 1611 N N . ILE B 1 88 ? -3.59 -13.531 7.961 1 88.12 88 ILE B N 1
ATOM 1612 C CA . ILE B 1 88 ? -3.248 -14.18 9.219 1 88.12 88 ILE B CA 1
ATOM 1613 C C . ILE B 1 88 ? -2.957 -15.656 8.977 1 88.12 88 ILE B C 1
ATOM 1615 O O . ILE B 1 88 ? -2.029 -16.219 9.57 1 88.12 88 ILE B O 1
ATOM 1619 N N . PRO B 1 89 ? -3.715 -16.312 8.094 1 87.38 89 PRO B N 1
ATOM 1620 C CA . PRO B 1 89 ? -3.393 -17.719 7.801 1 87.38 89 PRO B CA 1
ATOM 1621 C C . PRO B 1 89 ? -1.972 -17.891 7.273 1 87.38 89 PRO B C 1
ATOM 1623 O O . PRO B 1 89 ? -1.398 -18.984 7.395 1 87.38 89 PRO B O 1
ATOM 1626 N N . LEU B 1 90 ? -1.428 -16.875 6.746 1 88.19 90 LEU B N 1
ATOM 1627 C CA . LEU B 1 90 ? -0.079 -16.938 6.195 1 88.19 90 LEU B CA 1
ATOM 1628 C C . LEU B 1 90 ? 0.96 -17 7.312 1 88.19 90 LEU B C 1
ATOM 1630 O O . LEU B 1 90 ? 2.131 -17.297 7.059 1 88.19 90 LEU B O 1
ATOM 1634 N N . LEU B 1 91 ? 0.552 -16.766 8.469 1 88.94 91 LEU B N 1
ATOM 1635 C CA . LEU B 1 91 ? 1.468 -16.859 9.602 1 88.94 91 LEU B CA 1
ATOM 1636 C C . LEU B 1 91 ? 2.029 -18.281 9.734 1 88.94 91 LEU B C 1
ATOM 1638 O O . LEU B 1 91 ? 3.141 -18.469 10.234 1 88.94 91 LEU B O 1
ATOM 1642 N N . HIS B 1 92 ? 1.28 -19.234 9.242 1 89.81 92 HIS B N 1
ATOM 1643 C CA . HIS B 1 92 ? 1.747 -20.609 9.266 1 89.81 92 HIS B CA 1
ATOM 1644 C C . HIS B 1 92 ? 2.967 -20.797 8.367 1 89.81 92 HIS B C 1
ATOM 1646 O O . HIS B 1 92 ? 3.826 -21.641 8.648 1 89.81 92 HIS B O 1
ATOM 1652 N N . ALA B 1 93 ? 3.059 -19.984 7.316 1 88.19 93 ALA B N 1
ATOM 1653 C CA . ALA B 1 93 ? 4.188 -20.047 6.391 1 88.19 93 ALA B CA 1
ATOM 1654 C C . ALA B 1 93 ? 5.375 -19.25 6.926 1 88.19 93 ALA B C 1
ATOM 1656 O O . ALA B 1 93 ? 6.496 -19.375 6.426 1 88.19 93 ALA B O 1
ATOM 1657 N N . GLY B 1 94 ? 5.082 -18.422 7.926 1 92.44 94 GLY B N 1
ATOM 1658 C CA . GLY B 1 94 ? 6.133 -17.625 8.539 1 92.44 94 GLY B CA 1
ATOM 1659 C C . GLY B 1 94 ? 5.746 -16.172 8.742 1 92.44 94 GLY B C 1
ATOM 1660 O O . GLY B 1 94 ? 4.992 -15.609 7.945 1 92.44 94 GLY B O 1
ATOM 1661 N N . PHE B 1 95 ? 6.348 -15.609 9.68 1 94.19 95 PHE B N 1
ATOM 1662 C CA . PHE B 1 95 ? 6.031 -14.234 10.031 1 94.19 95 PHE B CA 1
ATOM 1663 C C . PHE B 1 95 ? 6.426 -13.281 8.906 1 94.19 95 PHE B C 1
ATOM 1665 O O . PHE B 1 95 ? 5.723 -12.305 8.641 1 94.19 95 PHE B O 1
ATOM 1672 N N . LEU B 1 96 ? 7.539 -13.586 8.297 1 94.06 96 LEU B N 1
ATOM 1673 C CA . LEU B 1 96 ? 8.023 -12.695 7.242 1 94.06 96 LEU B CA 1
ATOM 1674 C C . LEU B 1 96 ? 7.086 -12.711 6.043 1 94.06 96 LEU B C 1
ATOM 1676 O O . LEU B 1 96 ? 6.875 -11.68 5.398 1 94.06 96 LEU B O 1
ATOM 1680 N N . SER B 1 97 ? 6.609 -13.922 5.734 1 94.5 97 SER B N 1
ATOM 1681 C CA . SER B 1 97 ? 5.633 -14.031 4.656 1 94.5 97 SER B CA 1
ATOM 1682 C C . SER B 1 97 ? 4.375 -13.227 4.965 1 94.5 97 SER B C 1
ATOM 1684 O O . SER B 1 97 ? 3.855 -12.523 4.098 1 94.5 97 SER B O 1
ATOM 1686 N N . PHE B 1 98 ? 3.957 -13.352 6.188 1 95.56 98 PHE B N 1
ATOM 1687 C CA . PHE B 1 98 ? 2.799 -12.586 6.633 1 95.56 98 PHE B CA 1
ATOM 1688 C C . PHE B 1 98 ? 3.07 -11.094 6.535 1 95.56 98 PHE B C 1
ATOM 1690 O O . PHE B 1 98 ? 2.266 -10.344 5.969 1 95.56 98 PHE B O 1
ATOM 1697 N N . ALA B 1 99 ? 4.207 -10.68 7.074 1 96.38 99 ALA B N 1
ATOM 1698 C CA . ALA B 1 99 ? 4.559 -9.258 7.109 1 96.38 99 ALA B CA 1
ATOM 1699 C C . ALA B 1 99 ? 4.641 -8.68 5.699 1 96.38 99 ALA B C 1
ATOM 1701 O O . ALA B 1 99 ? 4.23 -7.543 5.465 1 96.38 99 ALA B O 1
ATOM 1702 N N . PHE B 1 100 ? 5.121 -9.469 4.84 1 96.75 100 PHE B N 1
ATOM 1703 C CA . PHE B 1 100 ? 5.285 -9.031 3.459 1 96.75 100 PHE B CA 1
ATOM 1704 C C . PHE B 1 100 ? 3.936 -8.898 2.768 1 96.75 100 PHE B C 1
ATOM 1706 O O . PHE B 1 100 ? 3.656 -7.883 2.127 1 96.75 100 PHE B O 1
ATOM 1713 N N . GLU B 1 101 ? 3.096 -9.859 2.941 1 95.69 101 GLU B N 1
ATOM 1714 C CA . GLU B 1 101 ? 1.821 -9.891 2.232 1 95.69 101 GLU B CA 1
ATOM 1715 C C . GLU B 1 101 ? 0.828 -8.906 2.84 1 95.69 101 GLU B C 1
ATOM 1717 O O . GLU B 1 101 ? -0.11 -8.469 2.168 1 95.69 101 GLU B O 1
ATOM 1722 N N . ALA B 1 102 ? 1.025 -8.477 4.078 1 97.06 102 ALA B N 1
ATOM 1723 C CA . ALA B 1 102 ? 0.098 -7.613 4.801 1 97.06 102 ALA B CA 1
ATOM 1724 C C . ALA B 1 102 ? 0.461 -6.141 4.617 1 97.06 102 ALA B C 1
ATOM 1726 O O . ALA B 1 102 ? -0.2 -5.258 5.168 1 97.06 102 ALA B O 1
ATOM 1727 N N . ARG B 1 103 ? 1.436 -5.855 3.846 1 97.56 103 ARG B N 1
ATOM 1728 C CA . ARG B 1 103 ? 2.006 -4.516 3.738 1 97.56 103 ARG B CA 1
ATOM 1729 C C . ARG B 1 103 ? 0.95 -3.504 3.307 1 97.56 103 ARG B C 1
ATOM 1731 O O . ARG B 1 103 ? 0.777 -2.467 3.949 1 97.56 103 ARG B O 1
ATOM 1738 N N . LEU B 1 104 ? 0.232 -3.799 2.281 1 97.19 104 LEU B N 1
ATOM 1739 C CA . LEU B 1 104 ? -0.763 -2.854 1.786 1 97.19 104 LEU B CA 1
ATOM 1740 C C . LEU B 1 104 ? -1.892 -2.674 2.795 1 97.19 104 LEU B C 1
ATOM 1742 O O . LEU B 1 104 ? -2.336 -1.551 3.043 1 97.19 104 LEU B O 1
ATOM 1746 N N . ASP B 1 105 ? -2.328 -3.691 3.361 1 97.38 105 ASP B N 1
ATOM 1747 C CA . ASP B 1 105 ? -3.42 -3.635 4.332 1 97.38 105 ASP B CA 1
ATOM 1748 C C . ASP B 1 105 ? -3.057 -2.74 5.512 1 97.38 105 ASP B C 1
ATOM 1750 O O . ASP B 1 105 ? -3.85 -1.889 5.922 1 97.38 105 ASP B O 1
ATOM 1754 N N . ILE B 1 106 ? -1.924 -2.934 6.008 1 97.25 106 ILE B N 1
ATOM 1755 C CA . ILE B 1 106 ? -1.478 -2.189 7.18 1 97.25 106 ILE B CA 1
ATOM 1756 C C . ILE B 1 106 ? -1.337 -0.709 6.828 1 97.25 106 ILE B C 1
ATOM 1758 O O . ILE B 1 106 ? -1.777 0.16 7.582 1 97.25 106 ILE B O 1
ATOM 1762 N N . ILE B 1 107 ? -0.752 -0.424 5.707 1 98.12 107 ILE B N 1
ATOM 1763 C CA . ILE B 1 107 ? -0.6 0.96 5.273 1 98.12 107 ILE B CA 1
ATOM 1764 C C . ILE B 1 107 ? -1.974 1.61 5.133 1 98.12 107 ILE B C 1
ATOM 1766 O O . ILE B 1 107 ? -2.178 2.748 5.562 1 98.12 107 ILE B O 1
ATOM 1770 N N . LEU B 1 108 ? -2.896 0.912 4.578 1 98.44 108 LEU B N 1
ATOM 1771 C CA . LEU B 1 108 ? -4.215 1.491 4.355 1 98.44 108 LEU B CA 1
ATOM 1772 C C . LEU B 1 108 ? -4.941 1.721 5.676 1 98.44 108 LEU B C 1
ATOM 1774 O O . LEU B 1 108 ? -5.684 2.693 5.82 1 98.44 108 LEU B O 1
ATOM 1778 N N . ILE B 1 109 ? -4.789 0.865 6.586 1 98 109 ILE B N 1
ATOM 1779 C CA . ILE B 1 109 ? -5.383 1.058 7.906 1 98 109 ILE B CA 1
ATOM 1780 C C . ILE B 1 109 ? -4.832 2.332 8.539 1 98 109 ILE B C 1
ATOM 1782 O O . ILE B 1 109 ? -5.586 3.137 9.094 1 98 109 ILE B O 1
ATOM 1786 N N . ILE B 1 110 ? -3.588 2.523 8.438 1 97.75 110 ILE B N 1
ATOM 1787 C CA . ILE B 1 110 ? -2.943 3.717 8.969 1 97.75 110 ILE B CA 1
ATOM 1788 C C . ILE B 1 110 ? -3.502 4.957 8.281 1 97.75 110 ILE B C 1
ATOM 1790 O O . ILE B 1 110 ? -3.889 5.926 8.938 1 97.75 110 ILE B O 1
ATOM 1794 N N . LEU B 1 111 ? -3.568 4.906 6.961 1 97.75 111 LEU B N 1
ATOM 1795 C CA . LEU B 1 111 ? -3.986 6.082 6.203 1 97.75 111 LEU B CA 1
ATOM 1796 C C . LEU B 1 111 ? -5.465 6.375 6.43 1 97.75 111 LEU B C 1
ATOM 1798 O O . LEU B 1 111 ? -5.871 7.539 6.48 1 97.75 111 LEU B O 1
ATOM 1802 N N . LEU B 1 112 ? -6.246 5.371 6.555 1 97.75 112 LEU B N 1
ATOM 1803 C CA . LEU B 1 112 ? -7.66 5.562 6.867 1 97.75 112 LEU B CA 1
ATOM 1804 C C . LEU B 1 112 ? -7.828 6.176 8.25 1 97.75 112 LEU B C 1
ATOM 1806 O O . LEU B 1 112 ? -8.695 7.031 8.453 1 97.75 112 LEU B O 1
ATOM 1810 N N . ALA B 1 113 ? -7.078 5.738 9.188 1 96.12 113 ALA B N 1
ATOM 1811 C CA . ALA B 1 113 ? -7.121 6.324 10.531 1 96.12 113 ALA B CA 1
ATOM 1812 C C . ALA B 1 113 ? -6.758 7.809 10.484 1 96.12 113 ALA B C 1
ATOM 1814 O O . ALA B 1 113 ? -7.391 8.625 11.156 1 96.12 113 ALA B O 1
ATOM 1815 N N . ILE B 1 114 ? -5.762 8.148 9.758 1 95.44 114 ILE B N 1
ATOM 1816 C CA . ILE B 1 114 ? -5.336 9.531 9.609 1 95.44 114 ILE B CA 1
ATOM 1817 C C . ILE B 1 114 ? -6.465 10.359 8.992 1 95.44 114 ILE B C 1
ATOM 1819 O O . ILE B 1 114 ? -6.773 11.453 9.469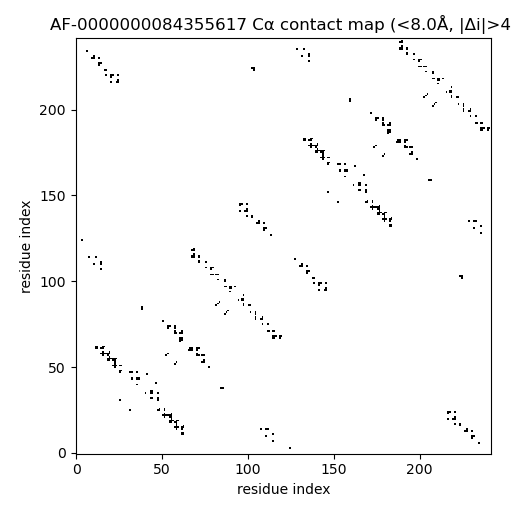 1 95.44 114 ILE B O 1
ATOM 1823 N N . LEU B 1 115 ? -7.031 9.805 7.945 1 95.06 115 LEU B N 1
ATOM 1824 C CA . LEU B 1 115 ? -8.125 10.516 7.293 1 95.06 115 LEU B CA 1
ATOM 1825 C C . LEU B 1 115 ? -9.297 10.703 8.25 1 95.06 115 LEU B C 1
ATOM 1827 O O . LEU B 1 115 ? -9.914 11.766 8.289 1 95.06 115 LEU B O 1
ATOM 1831 N N . TRP B 1 116 ? -9.625 9.68 8.922 1 94.56 116 TRP B N 1
ATOM 1832 C CA . TRP B 1 116 ? -10.727 9.742 9.867 1 94.56 116 TRP B CA 1
ATOM 1833 C C . TRP B 1 116 ? -10.508 10.844 10.898 1 94.56 116 TRP B C 1
ATOM 1835 O O . TRP B 1 116 ? -11.422 11.617 11.203 1 94.56 116 TRP B O 1
ATOM 1845 N N . LYS B 1 117 ? -9.367 10.953 11.406 1 92 117 LYS B N 1
ATOM 1846 C CA . LYS B 1 117 ? -9.031 11.938 12.438 1 92 117 LYS B CA 1
ATOM 1847 C C . LYS B 1 117 ? -8.945 13.344 11.844 1 92 117 LYS B C 1
ATOM 1849 O O . LYS B 1 117 ? -9.258 14.328 12.523 1 92 117 LYS B O 1
ATOM 1854 N N . SER B 1 118 ? -8.516 13.453 10.641 1 88 118 SER B N 1
ATOM 1855 C CA . SER B 1 118 ? -8.297 14.75 10.008 1 88 118 SER B CA 1
ATOM 1856 C C . SER B 1 118 ? -9.617 15.406 9.625 1 88 118 SER B C 1
ATOM 1858 O O . SER B 1 118 ? -9.719 16.641 9.594 1 88 118 SER B O 1
ATOM 1860 N N . TYR B 1 119 ? -10.578 14.648 9.273 1 82.31 119 TYR B N 1
ATOM 1861 C CA . TYR B 1 119 ? -11.852 15.227 8.859 1 82.31 119 TYR B CA 1
ATOM 1862 C C . TYR B 1 119 ? -12.836 15.273 10.023 1 82.31 119 TYR B C 1
ATOM 1864 O O . TYR B 1 119 ? -13.914 15.859 9.914 1 82.31 119 TYR B O 1
ATOM 1872 N N . GLY B 1 120 ? -12.516 14.578 11.062 1 63.19 120 GLY B N 1
ATOM 1873 C CA . GLY B 1 120 ? -13.375 14.672 12.227 1 63.19 120 GLY B CA 1
ATOM 1874 C C . GLY B 1 120 ? -13.203 15.969 12.992 1 63.19 120 GLY B C 1
ATOM 1875 O O . GLY B 1 120 ? -13.898 16.203 13.992 1 63.19 120 GLY B O 1
ATOM 1876 N N . LYS B 1 121 ? -12.234 16.938 12.758 1 50.25 121 LYS B N 1
ATOM 1877 C CA . LYS B 1 121 ? -12.289 18.172 13.523 1 50.25 121 LYS B CA 1
ATOM 1878 C C . LYS B 1 121 ? -13.328 19.125 12.93 1 50.25 121 LYS B C 1
ATOM 1880 O O . LYS B 1 121 ? -13.609 19.094 11.734 1 50.25 121 LYS B O 1
#

Radius of gyration: 18.07 Å; Cα contacts (8 Å, |Δi|>4): 270; chains: 2; bounding box: 46×48×40 Å

Nearest PDB structures (foldseek):
  6tz4-assembly1_JB  TM=3.853E-01  e=4.870E+00  Homo sapiens
  6tz4-assembly1_JB  TM=3.854E-01  e=5.293E+00  Homo sapiens

pLDDT: mean 92.35, std 11.87, range [29.67, 98.88]

Organism: NCBI:txid482461